Protein AF-A0A7R9YMK9-F1 (afdb_monomer)

Foldseek 3Di:
DDQDALVSLLVVLVVLLVCLLVPVVCLLVSLVVLVVQQVVFVFDAPPDDDPDPDRPPTSGSLVSNVVVLVCLLCVLVVDDLPPDDPVVSVVSNVVSVSSNLSSLSSVLSNVLVVSDDVVSNLVLLCVLLCPPDHHDLSSLVSNLVSCLRCVLVQCDDVNVVSVVVSLVSLQVCLDPPHPYDPVSSVSSVVSNVCVVVSVDDDDPRVVVVCVCDDPVNVVVVVVVVVVVVVVVVVVVVVVVVVVPDDDDDDDDDDDDDDDDDDDDDDDDDDD

Nearest PDB structures (foldseek):
  4iul-assembly3_B  TM=7.923E-01  e=1.370E-12  Homo sapiens
  4iul-assembly3_A  TM=8.081E-01  e=2.207E-12  Homo sapiens
  6zmw-assembly1_g  TM=7.703E-01  e=5.664E-11  Homo sapiens
  2vsx-assembly1_E  TM=7.752E-01  e=3.775E-09  Saccharomyces cerevisiae
  2vsx-assembly3_F  TM=7.989E-01  e=8.496E-09  Saccharomyces cerevisiae

Organism: Diacronema lutheri (NCBI:txid2081491)

pLDDT: mean 80.76, std 19.28, range [33.09, 98.0]

Mean predicted aligned error: 14.59 Å

Structure (mmCIF, N/CA/C/O backbone):
data_AF-A0A7R9YMK9-F1
#
_entry.id   AF-A0A7R9YMK9-F1
#
loop_
_atom_site.group_PDB
_atom_site.id
_atom_site.type_symbol
_atom_site.label_atom_id
_atom_site.label_alt_id
_atom_site.label_comp_id
_atom_site.label_asym_id
_atom_site.label_entity_id
_atom_site.label_seq_id
_atom_site.pdbx_PDB_ins_code
_atom_site.Cartn_x
_atom_site.Cartn_y
_atom_site.Cartn_z
_atom_site.occupancy
_atom_site.B_iso_or_equiv
_atom_site.auth_seq_id
_atom_site.auth_comp_id
_atom_site.auth_asym_id
_atom_site.auth_atom_id
_atom_site.pdbx_PDB_model_num
ATOM 1 N N . MET A 1 1 ? -3.630 -1.465 29.867 1.00 48.34 1 MET A N 1
ATOM 2 C CA . MET A 1 1 ? -4.017 -0.050 29.701 1.00 48.34 1 MET A CA 1
ATOM 3 C C . MET A 1 1 ? -5.514 -0.033 29.480 1.00 48.34 1 MET A C 1
ATOM 5 O O . MET A 1 1 ? -5.956 -0.712 28.563 1.00 48.34 1 MET A O 1
ATOM 9 N N . ALA A 1 2 ? -6.279 0.628 30.348 1.00 62.12 2 ALA A N 1
ATOM 10 C CA . ALA A 1 2 ? -7.680 0.914 30.058 1.00 62.12 2 ALA A CA 1
ATOM 11 C C . ALA A 1 2 ? -7.713 2.020 28.991 1.00 62.12 2 ALA A C 1
ATOM 13 O O . ALA A 1 2 ? -6.940 2.969 29.081 1.00 62.12 2 ALA A O 1
ATOM 14 N N . VAL A 1 3 ? -8.512 1.843 27.941 1.00 68.25 3 VAL A N 1
ATOM 15 C CA . VAL A 1 3 ? -8.716 2.858 26.900 1.00 68.25 3 VAL A CA 1
ATOM 16 C C . VAL A 1 3 ? -9.938 3.659 27.325 1.00 68.25 3 VAL A C 1
ATOM 18 O O . VAL A 1 3 ? -11.057 3.162 27.214 1.00 68.25 3 VAL A O 1
ATOM 21 N N . GLU A 1 4 ? -9.722 4.857 27.861 1.00 74.44 4 GLU A N 1
ATOM 22 C CA . GLU A 1 4 ? -10.783 5.652 28.498 1.00 74.44 4 GLU A CA 1
ATOM 23 C C . GLU A 1 4 ? -11.122 6.915 27.697 1.00 74.44 4 GLU A C 1
ATOM 25 O O . GLU A 1 4 ? -12.194 7.493 27.868 1.00 74.44 4 GLU A O 1
ATOM 30 N N . SER A 1 5 ? -10.246 7.322 26.773 1.00 80.38 5 SER A N 1
ATOM 31 C CA . SER A 1 5 ? -10.405 8.541 25.984 1.00 80.38 5 SER A CA 1
ATOM 32 C C . SER A 1 5 ? -10.090 8.363 24.494 1.00 80.38 5 SER A C 1
ATOM 34 O O . SER A 1 5 ? -9.389 7.444 24.063 1.00 80.38 5 SER A O 1
ATOM 36 N N . ALA A 1 6 ? -10.551 9.322 23.685 1.00 80.69 6 ALA A N 1
ATOM 37 C CA . ALA A 1 6 ? -10.158 9.430 22.280 1.00 80.69 6 ALA A CA 1
ATOM 38 C C . ALA A 1 6 ? -8.638 9.632 22.100 1.00 80.69 6 ALA A C 1
ATOM 40 O O . ALA A 1 6 ? -8.079 9.220 21.082 1.00 80.69 6 ALA A O 1
ATOM 41 N N . ALA A 1 7 ? -7.965 10.239 23.085 1.00 85.31 7 ALA A N 1
ATOM 42 C CA . ALA A 1 7 ? -6.515 10.397 23.083 1.00 85.31 7 ALA A CA 1
ATOM 43 C C . ALA A 1 7 ? -5.806 9.046 23.266 1.00 85.31 7 ALA A C 1
ATOM 45 O O . ALA A 1 7 ? -4.857 8.757 22.537 1.00 85.31 7 ALA A O 1
ATOM 46 N N . ASP A 1 8 ? -6.312 8.181 24.150 1.00 87.31 8 ASP A N 1
ATOM 47 C CA . ASP A 1 8 ? -5.771 6.829 24.336 1.00 87.31 8 ASP A CA 1
ATOM 48 C C . ASP A 1 8 ? -5.914 5.999 23.061 1.00 87.31 8 ASP A C 1
ATOM 50 O O . ASP A 1 8 ? -4.973 5.320 22.651 1.00 87.31 8 ASP A O 1
ATOM 54 N N . LEU A 1 9 ? -7.055 6.105 22.372 1.00 87.31 9 LEU A N 1
ATOM 55 C CA . LEU A 1 9 ? -7.236 5.473 21.066 1.00 87.31 9 LEU A CA 1
ATOM 56 C C . LEU A 1 9 ? -6.243 5.972 20.020 1.00 87.31 9 LEU A C 1
ATOM 58 O O . LEU A 1 9 ? -5.671 5.165 19.286 1.00 87.31 9 LEU A O 1
ATOM 62 N N . ALA A 1 10 ? -6.038 7.286 19.939 1.00 89.12 10 ALA A N 1
ATOM 63 C CA . ALA A 1 10 ? -5.070 7.861 19.015 1.00 89.12 10 ALA A CA 1
ATOM 64 C C . ALA A 1 10 ? -3.650 7.349 19.313 1.00 89.12 10 ALA A C 1
ATOM 66 O O . ALA A 1 10 ? -2.909 7.017 18.385 1.00 89.12 10 ALA A O 1
ATOM 67 N N . LEU A 1 11 ? -3.290 7.201 20.594 1.00 91.69 11 LEU A N 1
ATOM 68 C CA . LEU A 1 11 ? -2.018 6.610 21.015 1.00 91.69 11 LEU A CA 1
ATOM 69 C C . LEU A 1 11 ? -1.913 5.129 20.640 1.00 91.69 11 LEU A C 1
ATOM 71 O O . LEU A 1 11 ? -0.881 4.713 20.115 1.00 91.69 11 LEU A O 1
ATOM 75 N N . VAL A 1 12 ? -2.968 4.339 20.850 1.00 92.56 12 VAL A N 1
ATOM 76 C CA . VAL A 1 12 ? -3.005 2.927 20.440 1.00 92.56 12 VAL A CA 1
ATOM 77 C C . VAL A 1 12 ? -2.813 2.806 18.930 1.00 92.56 12 VAL A C 1
ATOM 79 O O . VAL A 1 12 ? -1.940 2.063 18.490 1.00 92.56 12 VAL A O 1
ATOM 82 N N . ILE A 1 13 ? -3.554 3.578 18.130 1.00 94.12 13 ILE A N 1
ATOM 83 C CA . ILE A 1 13 ? -3.414 3.586 16.668 1.00 94.12 13 ILE A CA 1
ATOM 84 C C . ILE A 1 13 ? -1.989 3.981 16.273 1.00 94.12 13 ILE A C 1
ATOM 86 O O . ILE A 1 13 ? -1.368 3.298 15.461 1.00 94.12 13 ILE A O 1
ATOM 90 N N . LYS A 1 14 ? -1.425 5.028 16.884 1.00 94.44 14 LYS A N 1
ATOM 91 C CA . LYS A 1 14 ? -0.040 5.440 16.634 1.00 94.44 14 LYS A CA 1
ATOM 92 C C . LYS A 1 14 ? 0.954 4.306 16.907 1.00 94.44 14 LYS A C 1
ATOM 94 O O . LYS A 1 14 ? 1.833 4.075 16.083 1.00 94.44 14 LYS A O 1
ATOM 99 N N . LEU A 1 15 ? 0.813 3.592 18.025 1.00 95.31 15 LEU A N 1
ATOM 100 C CA . LEU A 1 15 ? 1.684 2.463 18.372 1.00 95.31 15 LEU A CA 1
ATOM 101 C C . LEU A 1 15 ? 1.557 1.308 17.373 1.00 95.31 15 LEU A C 1
ATOM 103 O O . LEU A 1 15 ? 2.568 0.708 17.009 1.00 95.31 15 LEU A O 1
ATOM 107 N N . ILE A 1 16 ? 0.337 1.024 16.904 1.00 96.00 16 ILE A N 1
ATOM 108 C CA . ILE A 1 16 ? 0.099 0.017 15.864 1.00 96.00 16 ILE A CA 1
ATOM 109 C C . ILE A 1 16 ? 0.834 0.405 14.582 1.00 96.00 16 ILE A C 1
ATOM 111 O O . ILE A 1 16 ? 1.558 -0.424 14.039 1.00 96.00 16 ILE A O 1
ATOM 115 N N . PHE A 1 17 ? 0.715 1.657 14.128 1.00 95.62 17 PHE A N 1
ATOM 116 C CA . PHE A 1 17 ? 1.449 2.137 12.954 1.00 95.62 17 PHE A CA 1
ATOM 117 C C . PHE A 1 17 ? 2.957 2.058 13.174 1.00 95.62 17 PHE A C 1
ATOM 119 O O . PHE A 1 17 ? 3.654 1.438 12.378 1.00 95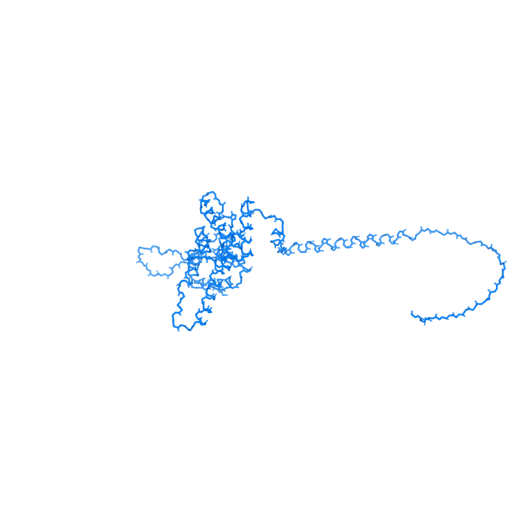.62 17 PHE A O 1
ATOM 126 N N . ASP A 1 18 ? 3.474 2.601 14.277 1.00 94.25 18 ASP A N 1
ATOM 127 C CA . ASP A 1 18 ? 4.912 2.591 14.564 1.00 94.25 18 ASP A CA 1
ATOM 128 C C . ASP A 1 18 ? 5.520 1.184 14.465 1.00 94.25 18 ASP A C 1
ATOM 130 O O . ASP A 1 18 ? 6.657 1.052 14.014 1.00 94.25 18 ASP A O 1
ATOM 134 N N . LYS A 1 19 ? 4.747 0.145 14.805 1.00 95.31 19 LYS A N 1
ATOM 135 C CA . LYS A 1 19 ? 5.124 -1.261 14.640 1.00 95.31 19 LYS A CA 1
ATOM 136 C C . LYS A 1 19 ? 4.893 -1.817 13.239 1.00 95.31 19 LYS A C 1
ATOM 138 O O . LYS A 1 19 ? 5.815 -2.385 12.654 1.00 95.31 19 LYS A O 1
ATOM 143 N N . ALA A 1 20 ? 3.710 -1.620 12.670 1.00 95.81 20 ALA A N 1
ATOM 144 C CA . ALA A 1 20 ? 3.348 -2.147 11.358 1.00 95.81 20 ALA A CA 1
ATOM 145 C C . ALA A 1 20 ? 4.250 -1.622 10.234 1.00 95.81 20 ALA A C 1
ATOM 147 O O . ALA A 1 20 ? 4.581 -2.360 9.307 1.00 95.81 20 ALA A O 1
ATOM 148 N N . LEU A 1 21 ? 4.695 -0.367 10.343 1.00 94.00 21 LEU A N 1
ATOM 149 C CA . LEU A 1 21 ? 5.569 0.260 9.354 1.00 94.00 21 LEU A CA 1
ATOM 150 C C . LEU A 1 21 ? 7.002 -0.288 9.396 1.00 94.00 21 LEU A C 1
ATOM 152 O O . LEU A 1 21 ? 7.682 -0.300 8.371 1.00 94.00 21 LEU A O 1
ATOM 156 N N . THR A 1 22 ? 7.469 -0.739 10.564 1.00 91.12 22 THR A N 1
ATOM 157 C CA . THR A 1 22 ? 8.812 -1.318 10.734 1.00 91.12 22 THR A CA 1
ATOM 158 C C . THR A 1 22 ? 8.841 -2.831 10.556 1.00 91.12 22 THR A C 1
ATOM 160 O O . THR A 1 22 ? 9.881 -3.383 10.204 1.00 91.12 22 THR A O 1
ATOM 163 N N . GLU A 1 23 ? 7.713 -3.504 10.784 1.00 93.75 23 GLU A N 1
ATOM 164 C CA . GLU A 1 23 ? 7.596 -4.963 10.793 1.00 93.75 23 GLU A CA 1
ATOM 165 C C . GLU A 1 23 ? 6.557 -5.437 9.747 1.00 93.75 23 GLU A C 1
ATOM 167 O O . GLU A 1 23 ? 5.537 -6.038 10.096 1.00 93.75 23 GLU A O 1
ATOM 172 N N . PRO A 1 24 ? 6.789 -5.200 8.435 1.00 88.69 24 PRO A N 1
ATOM 173 C CA . PRO A 1 24 ? 5.786 -5.424 7.387 1.00 88.69 24 PRO A CA 1
ATOM 174 C C . PRO A 1 24 ? 5.343 -6.889 7.249 1.00 88.69 24 PRO A C 1
ATOM 176 O O . PRO A 1 24 ? 4.250 -7.151 6.756 1.00 88.69 24 PRO A O 1
ATOM 179 N N . ALA A 1 25 ? 6.156 -7.848 7.705 1.00 90.19 25 ALA A N 1
ATOM 180 C CA . ALA A 1 25 ? 5.798 -9.268 7.724 1.00 90.19 25 ALA A CA 1
ATOM 181 C C . ALA A 1 25 ? 4.587 -9.574 8.627 1.00 90.19 25 ALA A C 1
ATOM 183 O O . ALA A 1 25 ? 3.863 -10.532 8.372 1.00 90.19 25 ALA A O 1
ATOM 184 N N . PHE A 1 26 ? 4.336 -8.746 9.646 1.00 94.06 26 PHE A N 1
ATOM 185 C CA . PHE A 1 26 ? 3.197 -8.882 10.555 1.00 94.06 26 PHE A CA 1
ATOM 186 C C . PHE A 1 26 ? 2.049 -7.921 10.212 1.00 94.06 26 PHE A C 1
ATOM 188 O O . PHE A 1 26 ? 1.104 -7.793 10.988 1.00 94.06 26 PHE A O 1
ATOM 195 N N . GLY A 1 27 ? 2.087 -7.272 9.040 1.00 94.31 27 GLY A N 1
ATOM 196 C CA . GLY A 1 27 ? 1.091 -6.281 8.615 1.00 94.31 27 GLY A CA 1
ATOM 197 C C . GLY A 1 27 ? -0.357 -6.767 8.744 1.00 94.31 27 GLY A C 1
ATOM 198 O O . GLY A 1 27 ? -1.192 -6.048 9.287 1.00 94.31 27 GLY A O 1
ATOM 199 N N . SER A 1 28 ? -0.646 -8.013 8.343 1.00 94.62 28 SER A N 1
ATOM 200 C CA . SER A 1 28 ? -1.990 -8.597 8.494 1.00 94.62 28 SER A CA 1
ATOM 201 C C . SER A 1 28 ? -2.429 -8.696 9.959 1.00 94.62 28 SER A C 1
ATOM 203 O O . SER A 1 28 ? -3.597 -8.460 10.248 1.00 94.62 28 SER A O 1
ATOM 205 N N . VAL A 1 29 ? -1.517 -9.020 10.882 1.00 96.44 29 VAL A N 1
ATOM 206 C CA . VAL A 1 29 ? -1.824 -9.149 12.320 1.00 96.44 29 VAL A CA 1
ATOM 207 C C . VAL A 1 29 ? -2.159 -7.782 12.914 1.00 96.44 29 VAL A C 1
ATOM 209 O O . VAL A 1 29 ? -3.122 -7.640 13.665 1.00 96.44 29 VAL A O 1
ATOM 212 N N . TYR A 1 30 ? -1.407 -6.747 12.539 1.00 97.50 30 TYR A N 1
ATOM 213 C CA . TYR A 1 30 ? -1.715 -5.377 12.947 1.00 97.50 30 TYR A CA 1
ATOM 214 C C . TYR A 1 30 ? -3.034 -4.875 12.347 1.00 97.50 30 TYR A C 1
ATOM 216 O O . TYR A 1 30 ? -3.771 -4.153 13.014 1.00 97.50 30 TYR A O 1
ATOM 224 N N . ALA A 1 31 ? -3.367 -5.285 11.121 1.00 96.75 31 ALA A N 1
ATOM 225 C CA . ALA A 1 31 ? -4.642 -4.942 10.501 1.00 96.75 31 ALA A CA 1
ATOM 226 C C . ALA A 1 31 ? -5.817 -5.620 11.227 1.00 96.75 31 ALA A C 1
ATOM 228 O O . ALA A 1 31 ? -6.837 -4.973 11.455 1.00 96.75 31 ALA A O 1
ATOM 229 N N . ASP A 1 32 ? -5.652 -6.872 11.666 1.00 96.12 32 ASP A N 1
ATOM 230 C CA . ASP A 1 32 ? -6.632 -7.573 12.507 1.00 96.12 32 ASP A CA 1
ATOM 231 C C . ASP A 1 32 ? -6.851 -6.854 13.845 1.00 96.12 32 ASP A C 1
ATOM 233 O O . ASP A 1 32 ? -7.987 -6.685 14.284 1.00 96.12 32 ASP A O 1
ATOM 237 N N . LEU A 1 33 ? -5.788 -6.322 14.456 1.00 95.00 33 LEU A N 1
ATOM 238 C CA . LEU A 1 33 ? -5.911 -5.494 15.657 1.00 95.00 33 LEU A CA 1
ATOM 239 C C . LEU A 1 33 ? -6.714 -4.206 15.402 1.00 95.00 33 LEU A C 1
ATOM 241 O O . LEU A 1 33 ? -7.505 -3.801 16.254 1.00 95.00 33 LEU A O 1
ATOM 245 N N . CYS A 1 34 ? -6.562 -3.573 14.234 1.00 95.38 34 CYS A N 1
ATOM 246 C CA . CYS A 1 34 ? -7.379 -2.418 13.851 1.00 95.38 34 CYS A CA 1
ATOM 247 C C . CYS A 1 34 ? -8.860 -2.777 13.647 1.00 95.38 34 CYS A C 1
ATOM 249 O O . CYS A 1 34 ? -9.722 -1.964 13.984 1.00 95.38 34 CYS A O 1
ATOM 251 N N . VAL A 1 35 ? -9.165 -3.969 13.125 1.00 94.56 35 VAL A N 1
ATOM 252 C CA . VAL A 1 35 ? -10.548 -4.469 13.021 1.00 94.56 35 VAL A CA 1
ATOM 253 C C . VAL A 1 35 ? -11.143 -4.650 14.416 1.00 94.56 35 VAL A C 1
ATOM 255 O O . VAL A 1 35 ? -12.171 -4.044 14.711 1.00 94.56 35 VAL A O 1
ATOM 258 N N . CYS A 1 36 ? -10.446 -5.369 15.304 1.00 92.38 36 CYS A N 1
ATOM 259 C CA . CYS A 1 36 ? -10.862 -5.542 16.698 1.00 92.38 36 CYS A CA 1
ATOM 260 C C . CYS A 1 36 ? -11.074 -4.194 17.401 1.00 92.38 36 CYS A C 1
ATOM 262 O O . CYS A 1 36 ? -12.057 -4.007 18.114 1.00 92.38 36 CYS A O 1
ATOM 264 N N . GLY A 1 37 ? -10.177 -3.230 17.172 1.00 89.38 37 GLY A N 1
ATOM 265 C CA . GLY A 1 37 ? -10.312 -1.876 17.699 1.00 89.38 37 GLY A CA 1
ATOM 266 C C . GLY A 1 37 ? -11.580 -1.177 17.201 1.00 89.38 37 GLY A C 1
ATOM 267 O O . GLY A 1 37 ? -12.311 -0.592 17.993 1.00 89.38 37 GLY A O 1
ATOM 268 N N . ALA A 1 38 ? -11.901 -1.271 15.911 1.00 89.25 38 ALA A N 1
ATOM 269 C CA . ALA A 1 38 ? -13.118 -0.664 15.377 1.00 89.25 38 ALA A CA 1
ATOM 270 C C . ALA A 1 38 ? -14.417 -1.314 15.868 1.00 89.25 38 ALA A C 1
ATOM 272 O O . ALA A 1 38 ? -15.431 -0.622 15.941 1.00 89.25 38 ALA A O 1
ATOM 273 N N . GLU A 1 39 ? -14.395 -2.605 16.192 1.00 88.88 39 GLU A N 1
ATOM 274 C CA . GLU A 1 39 ? -15.546 -3.324 16.748 1.00 88.88 39 GLU A CA 1
ATOM 275 C C . GLU A 1 39 ? -15.753 -3.032 18.238 1.00 88.88 39 GLU A C 1
ATOM 277 O O . GLU A 1 39 ? -16.889 -2.912 18.687 1.00 88.88 39 GLU A O 1
ATOM 282 N N . GLN A 1 40 ? -14.669 -2.896 19.005 1.00 84.50 40 GLN A N 1
ATOM 283 C CA . GLN A 1 40 ? -14.736 -2.653 20.450 1.00 84.50 40 GLN A CA 1
ATOM 284 C C . GLN A 1 40 ? -14.980 -1.179 20.798 1.00 84.50 40 GLN A C 1
ATOM 286 O O . GLN A 1 40 ? -15.552 -0.878 21.843 1.00 84.50 40 GLN A O 1
ATOM 291 N N . PHE A 1 41 ? -14.561 -0.257 19.929 1.00 81.88 41 PHE A N 1
ATOM 292 C CA . PHE A 1 41 ? -14.554 1.181 20.196 1.00 81.88 41 PHE A CA 1
ATOM 293 C C . PHE A 1 41 ? -15.434 1.949 19.201 1.00 81.88 41 PHE A C 1
ATOM 295 O O . PHE A 1 41 ? -14.951 2.749 18.389 1.00 81.88 41 PHE A O 1
ATOM 302 N N . THR A 1 42 ? -16.741 1.684 19.247 1.00 68.75 42 THR A N 1
ATOM 303 C CA . THR A 1 42 ? -17.703 2.189 18.256 1.00 68.75 42 THR A CA 1
ATOM 304 C C . THR A 1 42 ? -18.076 3.660 18.435 1.00 68.75 42 THR A C 1
ATOM 306 O O . THR A 1 42 ? -18.296 4.320 17.424 1.00 68.75 42 THR A O 1
ATOM 309 N N . ASP A 1 43 ? -18.077 4.203 19.659 1.00 63.31 43 ASP A N 1
ATOM 310 C CA . ASP A 1 43 ? -18.423 5.609 19.912 1.00 63.31 43 ASP A CA 1
ATOM 311 C C . ASP A 1 43 ? -17.644 6.204 21.096 1.00 63.31 43 ASP A C 1
ATOM 313 O O . ASP A 1 43 ? -17.918 5.897 22.254 1.00 63.31 43 ASP A O 1
ATOM 317 N N . PHE A 1 44 ? -16.720 7.127 20.810 1.00 61.41 44 PHE A N 1
ATOM 318 C CA . PHE A 1 44 ? -16.301 8.139 21.778 1.00 61.41 44 PHE A CA 1
ATOM 319 C C . PHE A 1 44 ? -17.069 9.418 21.449 1.00 61.41 44 PHE A C 1
ATOM 321 O O . PHE A 1 44 ? -16.854 10.048 20.404 1.00 61.41 44 PHE A O 1
ATOM 328 N N . GLN A 1 45 ? -18.008 9.796 22.320 1.00 52.47 45 GLN A N 1
ATOM 329 C CA . GLN A 1 45 ? -18.648 11.100 22.199 1.00 52.47 45 GLN A CA 1
ATOM 330 C C . GLN A 1 45 ? -17.571 12.178 22.324 1.00 52.47 45 GLN A C 1
ATOM 332 O O . GLN A 1 45 ? -16.729 12.122 23.219 1.00 52.47 45 GLN A O 1
ATOM 337 N N . ALA A 1 46 ? -17.573 13.140 21.399 1.00 50.34 46 ALA A N 1
ATOM 338 C CA . ALA A 1 46 ? -16.729 14.316 21.511 1.00 50.34 46 ALA A CA 1
ATOM 339 C C . ALA A 1 46 ? -17.188 15.086 22.754 1.00 50.34 46 ALA A C 1
ATOM 341 O O . ALA A 1 46 ? -18.201 15.781 22.718 1.00 50.34 46 ALA A O 1
ATOM 342 N N . SER A 1 47 ? -16.489 14.910 23.873 1.00 46.25 47 SER A N 1
ATOM 343 C CA . SER A 1 47 ? -16.695 15.736 25.050 1.00 46.25 47 SER A CA 1
ATOM 344 C C . SER A 1 47 ? -16.118 17.115 24.757 1.00 46.25 47 SER A C 1
ATOM 346 O O . SER A 1 47 ? -14.958 17.378 25.058 1.00 46.25 47 SER A O 1
ATOM 348 N N . ASP A 1 48 ? -16.917 17.984 24.147 1.00 43.47 48 ASP A N 1
ATOM 349 C CA . ASP A 1 48 ? -16.741 19.414 24.361 1.00 43.47 48 ASP A CA 1
ATOM 350 C 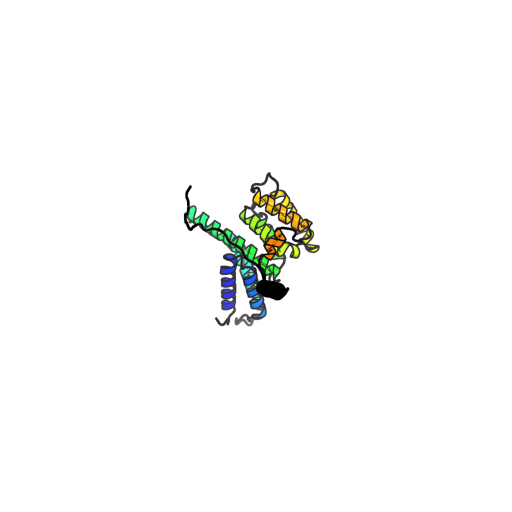C . ASP A 1 48 ? -18.083 20.149 24.259 1.00 43.47 48 ASP A C 1
ATOM 352 O O . ASP A 1 48 ? -18.611 20.398 23.177 1.00 43.47 48 ASP A O 1
ATOM 356 N N . GLY A 1 49 ? -18.709 20.362 25.418 1.00 44.28 49 GLY A N 1
ATOM 357 C CA . GLY A 1 49 ? -18.918 21.701 25.986 1.00 44.28 49 GLY A CA 1
ATOM 358 C C . GLY A 1 49 ? -19.567 22.830 25.177 1.00 44.28 49 GLY A C 1
ATOM 359 O O . GLY A 1 49 ? -19.637 23.938 25.699 1.00 44.28 49 GLY A O 1
ATOM 360 N N . GLY A 1 50 ? -20.055 22.619 23.956 1.00 40.69 50 GLY A N 1
ATOM 361 C CA . GLY A 1 50 ? -20.560 23.693 23.101 1.00 40.69 50 GLY A CA 1
ATOM 362 C C . GLY A 1 50 ? -22.023 23.518 22.727 1.00 40.69 50 GLY A C 1
ATOM 363 O O . GLY A 1 50 ? -22.345 22.858 21.743 1.00 40.69 50 GLY A O 1
ATOM 364 N N . SER A 1 51 ? -22.922 24.159 23.470 1.00 44.78 51 SER A N 1
ATOM 365 C CA . SER A 1 51 ? -24.273 24.479 23.006 1.00 44.78 51 SER A CA 1
ATOM 366 C C . SER A 1 51 ? -24.187 25.408 21.787 1.00 44.78 51 SER A C 1
ATOM 368 O O . SER A 1 51 ? -24.112 26.626 21.929 1.00 44.78 51 SER A O 1
ATOM 370 N N . GLY A 1 52 ? -24.157 24.830 20.589 1.00 41.72 52 GLY A N 1
ATOM 371 C CA . GLY A 1 52 ? -24.176 25.547 19.318 1.00 41.72 52 GLY A CA 1
ATOM 372 C C . GLY A 1 52 ? -24.451 24.578 18.174 1.00 41.72 52 GLY A C 1
ATOM 373 O O . GLY A 1 52 ? -23.898 23.483 18.134 1.00 41.72 52 GLY A O 1
ATOM 374 N N . GLU A 1 53 ? -25.357 24.951 17.275 1.00 46.56 53 GLU A N 1
ATOM 375 C CA . GLU A 1 53 ? -25.827 24.152 16.143 1.00 46.56 53 GLU A CA 1
ATOM 376 C C . GLU A 1 53 ? -24.683 23.757 15.196 1.00 46.56 53 GLU A C 1
ATOM 378 O O . GLU A 1 53 ? -24.363 24.425 14.220 1.00 46.56 53 GLU A O 1
ATOM 383 N N . GLY A 1 54 ? -24.059 22.623 15.486 1.00 48.09 54 GLY A N 1
ATOM 384 C CA . GLY A 1 54 ? -23.053 22.002 14.644 1.00 48.09 54 GLY A CA 1
ATOM 385 C C . GLY A 1 54 ? -22.725 20.651 15.240 1.00 48.09 54 GLY A C 1
ATOM 386 O O . GLY A 1 54 ? -21.883 20.555 16.120 1.00 48.09 54 GLY A O 1
ATOM 387 N N . ARG A 1 55 ? -23.436 19.602 14.812 1.00 46.56 55 ARG A N 1
ATOM 388 C CA . ARG A 1 55 ? -23.215 18.223 15.272 1.00 46.56 55 ARG A CA 1
ATOM 389 C C . ARG A 1 55 ? -21.737 17.860 15.056 1.00 46.56 55 ARG A C 1
ATOM 391 O O . ARG A 1 55 ? -21.348 17.493 13.946 1.00 46.56 55 ARG A O 1
ATOM 398 N N . SER A 1 56 ? -20.912 17.976 16.097 1.00 56.22 56 SER A N 1
ATOM 399 C CA . SER A 1 56 ? -19.534 17.491 16.096 1.00 56.22 56 SER A CA 1
ATOM 400 C C . SER A 1 56 ? -19.581 16.006 15.761 1.00 56.22 56 SER A C 1
ATOM 402 O O . SER A 1 56 ? -20.111 15.204 16.528 1.00 56.22 56 SER A O 1
ATOM 404 N N . LYS A 1 57 ? -19.122 15.641 14.556 1.00 60.69 57 LYS A N 1
ATOM 405 C CA . LYS A 1 57 ? -19.133 14.250 14.076 1.00 60.69 57 LYS A CA 1
ATOM 406 C C . LYS A 1 57 ? -18.487 13.346 15.145 1.00 60.69 57 LYS A C 1
ATOM 408 O O . LYS A 1 57 ? -17.435 13.739 15.660 1.00 60.69 57 LYS A O 1
ATOM 413 N N . PRO A 1 58 ? -19.053 12.167 15.455 1.00 65.69 58 PRO A N 1
ATOM 414 C CA . PRO A 1 58 ? -18.549 11.281 16.508 1.00 65.69 58 PRO A CA 1
ATOM 415 C C . PRO A 1 58 ? -17.099 10.858 16.243 1.00 65.69 58 PRO A C 1
ATOM 417 O O . PRO A 1 58 ? -16.716 10.616 15.092 1.00 65.69 58 PRO A O 1
ATOM 420 N N . ILE A 1 59 ? -16.263 10.818 17.290 1.00 76.94 59 ILE A N 1
ATOM 421 C CA . ILE A 1 59 ? -14.886 10.318 17.192 1.00 76.94 59 ILE A CA 1
ATOM 422 C C . ILE A 1 59 ? -14.953 8.796 17.249 1.00 76.94 59 ILE A C 1
ATOM 424 O O . ILE A 1 59 ? -15.136 8.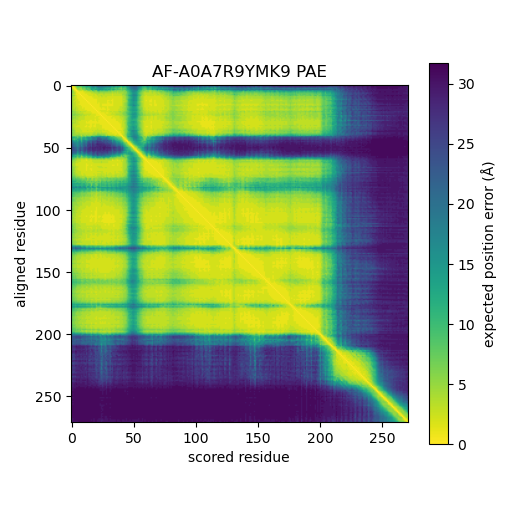204 18.304 1.00 76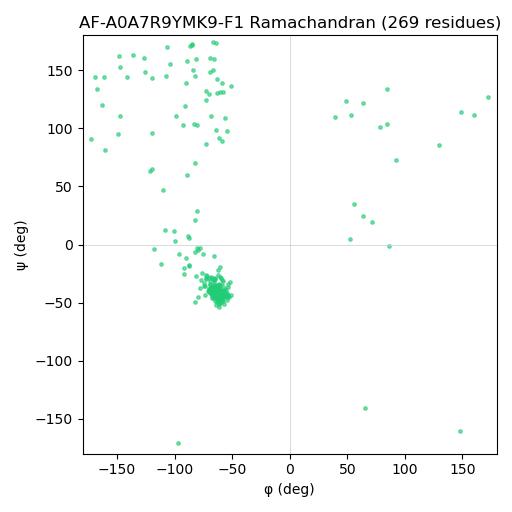.94 59 ILE A O 1
ATOM 428 N N . THR A 1 60 ? -14.816 8.169 16.084 1.00 85.50 60 THR A N 1
ATOM 429 C CA . THR A 1 60 ? -14.770 6.712 15.958 1.00 85.50 60 THR A CA 1
ATOM 430 C C . THR A 1 60 ? -13.344 6.244 15.708 1.00 85.50 60 THR A C 1
ATOM 432 O O . THR A 1 60 ? -12.530 6.975 15.129 1.00 85.50 60 THR A O 1
ATOM 435 N N . PHE A 1 61 ? -13.057 4.992 16.069 1.00 88.25 61 PHE A N 1
ATOM 436 C CA . PHE A 1 61 ? -11.780 4.351 15.753 1.00 88.25 61 PHE A CA 1
ATOM 437 C C . PHE A 1 61 ? -11.450 4.447 14.258 1.00 88.25 61 PHE A C 1
ATOM 439 O O . PHE A 1 61 ? -10.347 4.834 13.886 1.00 88.25 61 PHE A O 1
ATOM 446 N N . LYS A 1 62 ? -12.432 4.173 13.384 1.00 88.06 62 LYS A N 1
ATOM 447 C CA . LYS A 1 62 ? -12.254 4.252 11.924 1.00 88.06 62 LYS A CA 1
ATOM 448 C C . LYS A 1 62 ? -11.857 5.653 11.462 1.00 88.06 62 LYS A C 1
ATOM 450 O O . LYS A 1 62 ? -11.018 5.781 10.578 1.00 88.06 62 LYS A O 1
ATOM 455 N N . ARG A 1 63 ? -12.422 6.707 12.062 1.00 88.94 63 ARG A N 1
ATOM 456 C CA . ARG A 1 63 ? -12.048 8.085 11.721 1.00 88.94 63 ARG A CA 1
ATOM 457 C C . ARG A 1 63 ? -10.620 8.408 12.152 1.00 88.94 63 ARG A C 1
ATOM 459 O O . ARG A 1 63 ? -9.879 8.986 11.367 1.00 88.94 63 ARG A O 1
ATOM 466 N N . LEU A 1 64 ? -10.231 8.019 13.366 1.00 91.19 64 LEU A N 1
ATOM 467 C CA . LEU A 1 64 ? -8.858 8.208 13.846 1.00 91.19 64 LEU A CA 1
ATOM 468 C C . LEU A 1 64 ? -7.850 7.416 13.002 1.00 91.19 64 LEU A C 1
ATOM 470 O O . LEU A 1 64 ? -6.787 7.933 12.675 1.00 91.19 64 LEU A O 1
ATOM 474 N N . LEU A 1 65 ? -8.213 6.199 12.589 1.00 92.19 65 LEU A N 1
ATOM 475 C CA . LEU A 1 65 ? -7.401 5.363 11.711 1.00 92.19 65 LEU A CA 1
ATOM 476 C C . LEU A 1 65 ? -7.173 6.031 10.349 1.00 92.19 65 LEU A C 1
ATOM 478 O O . LEU A 1 65 ? -6.038 6.112 9.896 1.00 92.19 65 LEU A O 1
ATOM 482 N N . LEU A 1 66 ? -8.237 6.547 9.724 1.00 91.38 66 LEU A N 1
ATOM 483 C CA . LEU A 1 66 ? -8.151 7.253 8.443 1.00 91.38 66 LEU A CA 1
ATOM 484 C C . LEU A 1 66 ? -7.297 8.519 8.542 1.00 91.38 66 LEU A C 1
ATOM 486 O O . LEU A 1 66 ? -6.448 8.744 7.683 1.00 91.38 66 LEU A O 1
ATOM 490 N N . ASN A 1 67 ? -7.481 9.310 9.603 1.00 92.12 67 ASN A N 1
ATOM 491 C CA . ASN A 1 67 ? -6.642 10.481 9.853 1.00 92.12 67 ASN A CA 1
ATOM 492 C C . ASN A 1 67 ? -5.169 10.074 9.968 1.00 92.12 67 ASN A C 1
ATOM 494 O O . ASN A 1 67 ? -4.311 10.700 9.351 1.00 92.12 67 ASN A O 1
ATOM 498 N N . ARG A 1 68 ? -4.877 8.975 10.677 1.00 93.69 68 ARG A N 1
ATOM 499 C CA . ARG A 1 68 ? -3.505 8.484 10.801 1.00 93.69 68 ARG A CA 1
ATOM 500 C C . ARG A 1 68 ? -2.922 7.998 9.474 1.00 93.69 68 ARG A C 1
ATOM 502 O O . ARG A 1 68 ? -1.762 8.285 9.195 1.00 93.69 68 ARG A O 1
ATOM 509 N N . CYS A 1 69 ? -3.706 7.298 8.650 1.00 93.06 69 CYS A N 1
ATOM 510 C CA . CYS A 1 69 ? -3.285 6.920 7.298 1.00 93.06 69 CYS A CA 1
ATOM 511 C C . CYS A 1 69 ? -2.885 8.151 6.476 1.00 93.06 69 CYS A C 1
ATOM 513 O O . CYS A 1 69 ? -1.843 8.117 5.825 1.00 93.06 69 CYS A O 1
ATOM 515 N N . GLN A 1 70 ? -3.684 9.223 6.537 1.00 91.88 70 GLN A N 1
ATOM 516 C CA . GLN A 1 70 ? -3.410 10.472 5.825 1.00 91.88 70 GLN A CA 1
ATOM 517 C C . GLN A 1 70 ? -2.116 11.127 6.320 1.00 91.88 70 GLN A C 1
ATOM 519 O O . GLN A 1 70 ? -1.244 11.442 5.513 1.00 91.88 70 GLN A O 1
ATOM 524 N N . GLU A 1 71 ? -1.957 11.263 7.641 1.00 92.44 71 GLU A N 1
ATOM 525 C CA . GLU A 1 71 ? -0.745 11.819 8.258 1.00 92.44 71 GLU A CA 1
ATOM 526 C C . GLU A 1 71 ? 0.516 11.076 7.798 1.00 92.44 71 GLU A C 1
ATOM 528 O O . GLU A 1 71 ? 1.493 11.700 7.390 1.00 92.44 71 GLU A O 1
ATOM 533 N N . GLU A 1 72 ? 0.501 9.740 7.830 1.00 92.56 72 GLU A N 1
ATOM 534 C CA . GLU A 1 72 ? 1.652 8.920 7.427 1.00 92.56 72 GLU A CA 1
ATOM 535 C C . GLU A 1 72 ? 1.883 8.934 5.907 1.00 92.56 72 GLU A C 1
ATOM 537 O O . GLU A 1 72 ? 3.013 8.753 5.456 1.00 92.56 72 GLU A O 1
ATOM 542 N N . PHE A 1 73 ? 0.840 9.155 5.100 1.00 89.38 73 PHE A N 1
ATOM 543 C CA . PHE A 1 73 ? 0.965 9.272 3.644 1.00 89.38 73 PHE A CA 1
ATOM 544 C C . PHE A 1 73 ? 1.603 10.607 3.226 1.00 89.38 73 PHE A C 1
ATOM 546 O O . PHE A 1 73 ? 2.401 10.654 2.286 1.00 89.38 73 PHE A O 1
ATOM 553 N N . GLU A 1 74 ? 1.297 11.685 3.950 1.00 89.44 74 GLU A N 1
ATOM 554 C CA . GLU A 1 74 ? 1.823 13.033 3.700 1.00 89.44 74 GLU A CA 1
ATOM 555 C C . GLU A 1 74 ? 3.157 13.315 4.409 1.00 89.44 74 GLU A C 1
ATOM 557 O O . GLU A 1 74 ? 3.885 14.226 4.011 1.00 89.44 74 GLU A O 1
ATOM 562 N N . ALA A 1 75 ? 3.519 12.523 5.425 1.00 88.19 75 ALA A N 1
ATOM 563 C CA . ALA A 1 75 ? 4.715 12.728 6.246 1.00 88.19 75 ALA A CA 1
ATOM 564 C C . ALA A 1 75 ? 6.016 12.861 5.436 1.00 88.19 75 ALA A C 1
ATOM 566 O O . ALA A 1 75 ? 6.883 13.654 5.797 1.00 88.19 75 ALA A O 1
ATOM 567 N N . GLU A 1 76 ? 6.151 12.117 4.334 1.00 82.31 76 GLU A N 1
ATOM 568 C CA . GLU A 1 76 ? 7.330 12.181 3.461 1.00 82.31 76 GLU A CA 1
ATOM 569 C C . GLU A 1 76 ? 7.485 13.555 2.788 1.00 82.31 76 GLU A C 1
ATOM 571 O O . GLU A 1 76 ? 8.596 14.074 2.711 1.00 82.31 76 GLU A O 1
ATOM 576 N N . LYS A 1 77 ? 6.376 14.183 2.369 1.00 80.62 77 LYS A N 1
ATOM 577 C CA . LYS A 1 77 ? 6.376 15.509 1.721 1.00 80.62 77 LYS A CA 1
ATOM 578 C C . LYS A 1 77 ? 6.675 16.637 2.713 1.00 80.62 77 LYS A C 1
ATOM 580 O O . LYS A 1 77 ? 7.214 17.670 2.333 1.00 80.62 77 LYS A O 1
ATOM 585 N N . ASN A 1 78 ? 6.359 16.417 3.988 1.00 82.50 78 ASN A N 1
ATOM 586 C CA . ASN A 1 78 ? 6.580 17.375 5.071 1.00 82.50 78 ASN A CA 1
ATOM 587 C C . ASN A 1 78 ? 7.980 17.264 5.702 1.00 82.50 78 ASN A C 1
ATOM 589 O O . ASN A 1 78 ? 8.261 17.929 6.704 1.00 82.50 78 ASN A O 1
ATOM 593 N N . LEU A 1 79 ? 8.864 16.426 5.147 1.00 83.81 79 LEU A N 1
ATOM 594 C CA . LEU A 1 79 ? 10.209 16.228 5.671 1.00 83.81 79 LEU A CA 1
ATOM 595 C C . LEU A 1 79 ? 11.060 17.491 5.478 1.00 83.81 79 LEU A C 1
ATOM 597 O O . LEU A 1 79 ? 11.458 17.846 4.370 1.00 83.81 79 LEU A O 1
ATOM 601 N N . GLN A 1 80 ? 11.387 18.156 6.583 1.00 82.19 80 GLN A N 1
ATOM 602 C CA . GLN A 1 80 ? 12.286 19.306 6.577 1.00 82.19 80 GLN A CA 1
ATOM 603 C C . GLN A 1 80 ? 13.738 18.827 6.596 1.00 82.19 80 GLN A C 1
ATOM 605 O O . GLN A 1 80 ? 14.257 18.401 7.624 1.00 82.19 80 GLN A O 1
ATOM 610 N N . LEU A 1 81 ? 14.388 18.898 5.435 1.00 83.44 81 LEU A N 1
ATOM 611 C CA . LEU A 1 81 ? 15.812 18.583 5.272 1.00 83.44 81 LEU A CA 1
ATOM 612 C C . LEU A 1 81 ? 16.707 19.832 5.323 1.00 83.44 81 LEU A C 1
ATOM 614 O O . LEU A 1 81 ? 17.931 19.721 5.337 1.00 83.44 81 LEU A O 1
ATOM 618 N N . ALA A 1 82 ? 16.106 21.026 5.340 1.00 82.19 82 ALA A N 1
ATOM 619 C CA . ALA A 1 82 ? 16.832 22.288 5.346 1.00 82.19 82 ALA A CA 1
ATOM 620 C C . ALA A 1 82 ? 17.684 22.432 6.619 1.00 82.19 82 ALA A C 1
ATOM 622 O O . ALA A 1 82 ? 17.192 22.257 7.731 1.00 82.19 82 ALA A O 1
ATOM 623 N N . GLY A 1 83 ? 18.962 22.777 6.447 1.00 83.25 83 GLY A N 1
ATOM 624 C CA . GLY A 1 83 ? 19.905 22.982 7.553 1.00 83.25 83 GLY A CA 1
ATOM 625 C C . GLY A 1 83 ? 20.614 21.718 8.051 1.00 83.25 83 GLY A C 1
ATOM 626 O O . GLY A 1 83 ? 21.461 21.825 8.935 1.00 83.25 83 GLY A O 1
ATOM 627 N N . LEU A 1 84 ? 20.317 20.543 7.487 1.00 87.56 84 LEU A N 1
ATOM 628 C CA . LEU A 1 84 ? 21.089 19.323 7.724 1.00 87.56 84 LEU A CA 1
ATOM 629 C C . LEU A 1 84 ? 22.303 19.258 6.790 1.00 87.56 84 LEU A C 1
ATOM 631 O O . LEU A 1 84 ? 22.256 19.747 5.661 1.00 87.56 84 LEU A O 1
ATOM 635 N N . ASP A 1 85 ? 23.379 18.614 7.246 1.00 93.12 85 ASP A N 1
ATOM 636 C CA . ASP A 1 85 ? 24.459 18.219 6.343 1.00 93.12 85 ASP A CA 1
ATOM 637 C C . ASP A 1 85 ? 23.977 17.151 5.342 1.00 93.12 85 ASP A C 1
ATOM 639 O O . ASP A 1 85 ? 22.970 16.472 5.560 1.00 93.12 85 ASP A O 1
ATOM 643 N N . GLU A 1 86 ? 24.696 17.001 4.227 1.00 90.38 86 GLU A N 1
ATOM 644 C CA . GLU A 1 86 ? 24.306 16.114 3.122 1.00 90.38 86 GLU A CA 1
ATOM 645 C C . GLU A 1 86 ? 24.089 14.660 3.574 1.00 90.38 86 GLU A C 1
ATOM 647 O O . GLU A 1 86 ? 23.151 13.988 3.136 1.00 90.38 86 GLU A O 1
ATOM 652 N N . ARG A 1 87 ? 24.909 14.174 4.512 1.00 91.88 87 ARG A N 1
ATOM 653 C CA . ARG A 1 87 ? 24.833 12.797 5.008 1.00 91.88 87 ARG A CA 1
ATOM 654 C C . ARG A 1 87 ? 23.619 12.595 5.911 1.00 91.88 87 ARG A C 1
ATOM 656 O O . ARG A 1 87 ? 22.933 11.578 5.795 1.00 91.88 87 ARG A O 1
ATOM 663 N N . ALA A 1 88 ? 23.353 13.540 6.804 1.00 91.00 88 ALA A N 1
ATOM 664 C CA . ALA A 1 88 ? 22.194 13.539 7.683 1.00 91.00 88 ALA A CA 1
ATOM 665 C C . ALA A 1 88 ? 20.897 13.689 6.880 1.00 91.00 88 ALA A C 1
ATOM 667 O O . ALA A 1 88 ? 19.938 12.956 7.133 1.00 91.00 88 ALA A O 1
ATOM 668 N N . ALA A 1 89 ? 20.889 14.561 5.868 1.00 90.81 89 ALA A N 1
ATOM 669 C CA . ALA A 1 89 ? 19.757 14.739 4.970 1.00 90.81 89 ALA A CA 1
ATOM 670 C C . ALA A 1 89 ? 19.447 13.451 4.188 1.00 90.81 89 ALA A C 1
ATOM 672 O O . ALA A 1 89 ? 18.305 12.990 4.187 1.00 90.81 89 ALA A O 1
ATOM 673 N N . ALA A 1 90 ? 20.465 12.810 3.602 1.00 89.25 90 ALA A N 1
ATOM 674 C CA . ALA A 1 90 ? 20.302 11.545 2.886 1.00 89.25 90 ALA A CA 1
ATOM 675 C C . ALA A 1 90 ? 19.798 10.411 3.800 1.00 89.25 90 ALA A C 1
ATOM 677 O O . ALA A 1 90 ? 18.909 9.643 3.422 1.00 89.25 90 ALA A O 1
ATOM 678 N N . ALA A 1 91 ? 20.319 10.316 5.028 1.00 91.06 91 ALA A N 1
ATOM 679 C CA . ALA A 1 91 ? 19.867 9.328 6.006 1.00 91.06 91 ALA A CA 1
ATOM 680 C C . ALA A 1 91 ? 18.407 9.559 6.437 1.00 91.06 91 ALA A C 1
ATOM 682 O O . ALA A 1 91 ? 17.633 8.601 6.536 1.00 91.06 91 ALA A O 1
ATOM 683 N N . ALA A 1 92 ? 18.015 10.817 6.664 1.00 91.12 92 ALA A N 1
ATOM 684 C CA . ALA A 1 92 ? 16.643 11.187 7.000 1.00 91.12 92 ALA A CA 1
ATOM 685 C C . ALA A 1 92 ? 15.675 10.874 5.849 1.00 91.12 92 ALA A C 1
ATOM 687 O O . ALA A 1 92 ? 14.644 10.244 6.085 1.00 91.12 92 ALA A O 1
ATOM 688 N N . ALA A 1 93 ? 16.043 11.222 4.612 1.00 90.44 93 ALA A N 1
ATOM 689 C CA . ALA A 1 93 ? 15.261 10.915 3.416 1.00 90.44 93 ALA A CA 1
ATOM 690 C C . ALA A 1 93 ? 15.089 9.400 3.218 1.00 90.44 93 ALA A C 1
ATOM 692 O O . ALA A 1 93 ? 13.970 8.924 3.043 1.00 90.44 93 ALA A O 1
ATOM 693 N N . SER A 1 94 ? 16.165 8.612 3.341 1.00 90.69 94 SER A N 1
ATOM 694 C CA . SER A 1 94 ? 16.089 7.146 3.238 1.00 90.69 94 SER A CA 1
ATOM 695 C C . SER A 1 94 ? 15.189 6.536 4.318 1.00 90.69 94 SER A C 1
ATOM 697 O O . SER A 1 94 ? 14.388 5.641 4.039 1.00 90.69 94 SER A O 1
ATOM 699 N N . LYS A 1 95 ? 15.271 7.033 5.560 1.00 91.25 95 LYS A N 1
ATOM 700 C CA . LYS A 1 95 ? 14.410 6.576 6.659 1.00 91.25 95 LYS A CA 1
ATOM 701 C C . LYS A 1 95 ? 12.940 6.923 6.411 1.00 91.25 95 LYS A C 1
ATOM 703 O O . LYS A 1 95 ? 12.079 6.072 6.641 1.00 91.25 95 LYS A O 1
ATOM 708 N N . ALA A 1 96 ? 12.660 8.140 5.946 1.00 92.00 96 ALA A N 1
ATOM 709 C CA . ALA A 1 96 ? 11.312 8.580 5.602 1.00 92.00 96 ALA A CA 1
ATOM 710 C C . ALA A 1 96 ? 10.728 7.734 4.464 1.00 92.00 96 ALA A C 1
ATOM 712 O O . ALA A 1 96 ? 9.634 7.196 4.616 1.00 92.00 96 ALA A O 1
ATOM 713 N N . LYS A 1 97 ? 11.502 7.502 3.398 1.00 91.94 97 LYS A N 1
ATOM 714 C CA . LYS A 1 97 ? 11.111 6.655 2.267 1.00 91.94 97 LYS A CA 1
ATOM 715 C C . LYS A 1 97 ? 10.798 5.221 2.696 1.00 91.94 97 LYS A C 1
ATOM 717 O O . LYS A 1 97 ? 9.736 4.693 2.376 1.00 91.94 97 LYS A O 1
ATOM 722 N N . LYS A 1 98 ? 11.663 4.594 3.504 1.00 92.56 98 LYS A N 1
ATOM 723 C CA . LYS A 1 98 ? 11.406 3.247 4.053 1.00 92.56 98 LYS A CA 1
ATOM 724 C C . LYS A 1 98 ? 10.108 3.194 4.858 1.00 92.56 98 LYS A C 1
ATOM 726 O O . LYS A 1 98 ? 9.334 2.249 4.705 1.00 92.56 98 LYS A O 1
ATOM 731 N N . ARG A 1 99 ? 9.848 4.215 5.683 1.00 94.06 99 ARG A N 1
ATOM 732 C CA . ARG A 1 99 ? 8.600 4.328 6.448 1.00 94.06 99 ARG A CA 1
ATOM 733 C C . ARG A 1 99 ? 7.387 4.511 5.530 1.00 94.06 99 ARG A C 1
ATOM 735 O O . ARG A 1 99 ? 6.385 3.837 5.742 1.00 94.06 99 ARG A O 1
ATOM 742 N N . ALA A 1 100 ? 7.491 5.340 4.492 1.00 93.44 100 ALA A N 1
ATOM 743 C CA . ALA A 1 100 ? 6.431 5.556 3.508 1.00 93.44 100 ALA A CA 1
ATOM 744 C C . ALA A 1 100 ? 6.082 4.267 2.740 1.00 93.44 100 ALA A C 1
ATOM 746 O O . ALA A 1 100 ? 4.907 3.930 2.592 1.00 93.44 100 ALA A O 1
ATOM 747 N N . LEU A 1 101 ? 7.085 3.482 2.329 1.00 95.00 101 LEU A N 1
ATOM 748 C CA . LEU A 1 101 ? 6.862 2.176 1.698 1.00 95.00 101 LEU A CA 1
ATOM 749 C C . LEU A 1 101 ? 6.233 1.166 2.667 1.00 95.00 101 LEU A C 1
ATOM 751 O O . LEU A 1 101 ? 5.327 0.428 2.280 1.00 95.00 101 LEU A O 1
ATOM 755 N N . GLY A 1 102 ? 6.667 1.150 3.932 1.00 95.62 102 GLY A N 1
ATOM 756 C CA . GLY A 1 102 ? 6.002 0.387 4.991 1.00 95.62 102 GLY A CA 1
ATOM 757 C C . GLY A 1 102 ? 4.531 0.784 5.147 1.00 95.62 102 GLY A C 1
ATOM 758 O O . GLY A 1 102 ? 3.672 -0.084 5.299 1.00 95.62 102 GLY A O 1
ATOM 759 N N . ASN A 1 103 ? 4.227 2.082 5.029 1.00 96.25 103 ASN A N 1
ATOM 760 C CA . ASN A 1 103 ? 2.871 2.614 5.176 1.00 96.25 103 ASN A CA 1
ATOM 761 C C . ASN A 1 103 ? 1.963 2.142 4.056 1.00 96.25 103 ASN A C 1
ATOM 763 O O . ASN A 1 103 ? 0.885 1.623 4.324 1.00 96.25 103 ASN A O 1
ATOM 767 N N . ILE A 1 104 ? 2.437 2.203 2.815 1.00 96.12 104 ILE A N 1
ATOM 768 C CA . ILE A 1 104 ? 1.682 1.708 1.664 1.00 96.12 104 ILE A CA 1
ATOM 769 C C . ILE A 1 104 ? 1.393 0.201 1.789 1.00 96.12 104 ILE A C 1
ATOM 771 O O . ILE A 1 104 ? 0.277 -0.241 1.509 1.00 96.12 104 ILE A O 1
ATOM 775 N N . ARG A 1 105 ? 2.357 -0.597 2.272 1.00 96.12 105 ARG A N 1
ATOM 776 C CA . ARG A 1 105 ? 2.137 -2.032 2.532 1.00 96.12 105 ARG A CA 1
ATOM 777 C C . ARG A 1 105 ? 1.062 -2.256 3.591 1.00 96.12 105 ARG A C 1
ATOM 779 O O . ARG A 1 105 ? 0.168 -3.071 3.382 1.00 96.12 105 ARG A O 1
ATOM 786 N N . PHE A 1 106 ? 1.132 -1.530 4.705 1.00 97.44 106 PHE A N 1
ATOM 787 C CA . PHE A 1 106 ? 0.168 -1.681 5.791 1.00 97.44 106 PHE A CA 1
ATOM 788 C C . PHE A 1 106 ? -1.239 -1.205 5.400 1.00 97.44 106 PHE A C 1
ATOM 790 O O . PHE A 1 106 ? -2.223 -1.879 5.699 1.00 97.44 106 PHE A O 1
ATOM 797 N N . ILE A 1 107 ? -1.336 -0.108 4.645 1.00 97.00 107 ILE A N 1
ATOM 798 C CA . ILE A 1 107 ? -2.578 0.363 4.018 1.00 97.00 107 ILE A CA 1
ATOM 799 C C . ILE A 1 107 ? -3.208 -0.740 3.152 1.00 97.00 107 ILE A C 1
ATOM 801 O O . ILE A 1 107 ? -4.415 -0.963 3.235 1.00 97.00 107 ILE A O 1
ATOM 805 N N . GLY A 1 108 ? -2.405 -1.488 2.389 1.00 97.25 108 GLY A N 1
ATOM 806 C CA . GLY A 1 108 ? -2.881 -2.644 1.625 1.00 97.25 108 GLY A CA 1
ATOM 807 C C . GLY A 1 108 ? -3.542 -3.725 2.490 1.00 97.25 108 GLY A C 1
ATOM 808 O O . GLY A 1 108 ? -4.614 -4.227 2.142 1.00 97.25 108 GLY A O 1
ATOM 809 N N . GLU A 1 109 ? -2.951 -4.050 3.641 1.00 97.62 109 GLU A N 1
ATOM 810 C CA . GLU A 1 109 ? -3.528 -5.012 4.592 1.00 97.62 109 GLU A CA 1
ATOM 811 C C . GLU A 1 109 ? -4.827 -4.484 5.223 1.00 97.62 109 GLU A C 1
ATOM 813 O O . GLU A 1 109 ? -5.819 -5.211 5.304 1.00 97.62 109 GLU A O 1
ATOM 818 N N . LEU A 1 110 ? -4.874 -3.200 5.594 1.00 96.94 110 LEU A N 1
ATOM 819 C CA . LEU A 1 110 ? -6.089 -2.554 6.103 1.00 96.94 110 LEU A CA 1
ATOM 820 C C . LEU A 1 110 ? -7.221 -2.556 5.063 1.00 96.94 110 LEU A C 1
ATOM 822 O O . LEU A 1 110 ? -8.369 -2.864 5.394 1.00 96.94 110 LEU A O 1
ATOM 826 N N . TYR A 1 111 ? -6.916 -2.260 3.797 1.00 96.81 111 TYR A N 1
ATOM 827 C CA . TYR A 1 111 ? -7.887 -2.322 2.703 1.00 96.81 111 TYR A CA 1
ATOM 828 C C . TYR A 1 111 ? -8.444 -3.735 2.518 1.00 96.81 111 TYR A C 1
ATOM 830 O O . TYR A 1 111 ? -9.659 -3.916 2.441 1.00 96.81 111 TYR A O 1
ATOM 838 N N . LYS A 1 112 ? -7.577 -4.754 2.531 1.00 95.50 112 LYS A N 1
ATOM 839 C CA . LYS A 1 112 ? -7.989 -6.161 2.435 1.00 95.50 112 LYS A CA 1
ATOM 840 C C . LYS A 1 112 ? -8.949 -6.573 3.559 1.00 95.50 112 LYS A C 1
ATOM 842 O O . LYS A 1 112 ? -9.807 -7.426 3.340 1.00 95.50 112 LYS A O 1
ATOM 847 N N . LYS A 1 113 ? -8.836 -5.954 4.738 1.00 94.88 113 LYS A N 1
ATOM 848 C CA . LYS A 1 113 ? -9.730 -6.153 5.893 1.00 94.88 113 LYS A CA 1
ATOM 849 C C . LYS A 1 113 ? -10.961 -5.230 5.892 1.00 94.88 113 LYS A C 1
ATOM 851 O O . LYS A 1 113 ? -11.701 -5.205 6.869 1.00 94.88 113 LYS A O 1
ATOM 856 N N . GLY A 1 114 ? -11.200 -4.467 4.822 1.00 93.25 114 GLY A N 1
ATOM 857 C CA . GLY A 1 114 ? -12.361 -3.575 4.698 1.00 93.25 114 GLY A CA 1
ATOM 858 C C . GLY A 1 114 ? -12.297 -2.330 5.590 1.00 93.25 114 GLY A C 1
ATOM 859 O O . GLY A 1 114 ? -13.327 -1.709 5.861 1.00 93.25 114 GLY A O 1
ATOM 860 N N . MET A 1 115 ? -11.103 -1.965 6.064 1.00 94.31 115 MET A N 1
ATOM 861 C CA . MET A 1 115 ? -10.900 -0.806 6.939 1.00 94.31 115 MET A CA 1
ATOM 862 C C . MET A 1 115 ? -10.680 0.497 6.167 1.00 94.31 115 MET A C 1
ATOM 864 O O . MET A 1 115 ? -10.863 1.574 6.732 1.00 94.31 115 MET A O 1
ATOM 868 N N . LEU A 1 116 ? -10.321 0.405 4.885 1.00 94.25 116 LEU A N 1
ATOM 869 C CA . LEU A 1 116 ? -10.067 1.539 3.997 1.00 94.25 116 LEU A CA 1
ATOM 870 C C . LEU A 1 116 ? -10.905 1.437 2.724 1.00 94.25 116 LEU A C 1
ATOM 872 O O . LEU A 1 116 ? -11.390 0.367 2.359 1.00 94.25 116 LEU A O 1
ATOM 876 N N . THR A 1 117 ? -11.069 2.569 2.045 1.00 92.88 117 THR A N 1
ATOM 877 C CA . THR A 1 117 ? -11.778 2.640 0.766 1.00 92.88 117 THR A CA 1
ATOM 878 C C . THR A 1 117 ? -10.824 2.418 -0.403 1.00 92.88 117 THR A C 1
ATOM 880 O O . THR A 1 117 ? -9.622 2.663 -0.312 1.00 92.88 117 THR A O 1
ATOM 883 N N . GLU A 1 118 ? -11.381 2.006 -1.539 1.00 94.00 118 GLU A N 1
ATOM 884 C CA . GLU A 1 118 ? -10.633 1.780 -2.780 1.00 94.00 118 GLU A CA 1
ATOM 885 C C . GLU A 1 118 ? -9.888 3.037 -3.264 1.00 94.00 118 GLU A C 1
ATOM 887 O O . GLU A 1 118 ? -8.790 2.940 -3.806 1.00 94.00 118 GLU A O 1
ATOM 892 N N . LYS A 1 119 ? -10.436 4.233 -3.000 1.00 93.88 119 LYS A N 1
ATOM 893 C CA . LYS A 1 119 ? -9.807 5.512 -3.361 1.00 93.88 119 LYS A CA 1
ATOM 894 C C . LYS A 1 119 ? -8.381 5.633 -2.805 1.00 93.88 119 LYS A C 1
ATOM 896 O O . LYS A 1 119 ? -7.476 6.000 -3.545 1.00 93.88 119 LYS A O 1
ATOM 901 N N . VAL A 1 120 ? -8.180 5.264 -1.537 1.00 93.25 120 VAL A N 1
ATOM 902 C CA . VAL A 1 120 ? -6.863 5.315 -0.877 1.00 93.25 120 VAL A CA 1
ATOM 903 C C . VAL A 1 120 ? -5.871 4.364 -1.558 1.00 93.25 120 VAL A C 1
ATOM 905 O O . VAL A 1 120 ? -4.687 4.676 -1.688 1.00 93.25 120 VAL A O 1
ATOM 908 N N . MET A 1 121 ? -6.347 3.215 -2.048 1.00 95.50 121 MET A N 1
ATOM 909 C CA . MET A 1 121 ? -5.495 2.260 -2.760 1.00 95.50 121 MET A CA 1
ATOM 910 C C . MET A 1 121 ? -5.045 2.773 -4.123 1.00 95.50 121 MET A C 1
ATOM 912 O O . MET A 1 121 ? -3.877 2.599 -4.469 1.00 95.50 121 MET A O 1
ATOM 916 N N . HIS A 1 122 ? -5.935 3.420 -4.878 1.00 95.69 122 HIS A N 1
ATOM 917 C CA . HIS A 1 122 ? -5.575 4.041 -6.156 1.00 95.69 122 HIS A CA 1
ATOM 918 C C . HIS A 1 122 ? -4.496 5.115 -5.968 1.00 95.69 122 HIS A C 1
ATOM 920 O O . HIS A 1 122 ? -3.518 5.125 -6.710 1.00 95.69 122 HIS A O 1
ATOM 926 N N . GLU A 1 123 ? -4.599 5.943 -4.924 1.00 94.62 123 GLU A N 1
ATOM 927 C CA . GLU A 1 123 ? -3.567 6.936 -4.576 1.00 94.62 123 GLU A CA 1
ATOM 928 C C . GLU A 1 123 ? -2.211 6.278 -4.255 1.00 94.62 123 GLU A C 1
ATOM 930 O O . GLU A 1 123 ? -1.167 6.728 -4.733 1.00 94.62 123 GLU A O 1
ATOM 935 N N . CYS A 1 124 ? -2.209 5.157 -3.525 1.00 95.69 124 CYS A N 1
ATOM 936 C CA . CYS A 1 124 ? -0.988 4.392 -3.255 1.00 95.69 124 CYS A CA 1
ATOM 937 C C . CYS A 1 124 ? -0.354 3.815 -4.533 1.00 95.69 124 CYS A C 1
ATOM 939 O O . CYS A 1 124 ? 0.866 3.877 -4.693 1.00 95.69 124 CYS A O 1
ATOM 941 N N . LEU A 1 125 ? -1.161 3.256 -5.442 1.00 96.50 125 LEU A N 1
ATOM 942 C CA . LEU A 1 125 ? -0.678 2.694 -6.709 1.00 96.50 125 LEU A CA 1
ATOM 943 C C . LEU A 1 125 ? -0.090 3.777 -7.617 1.00 96.50 125 LEU A C 1
ATOM 945 O O . LEU A 1 125 ? 0.982 3.575 -8.186 1.00 96.50 125 LEU A O 1
ATOM 949 N N . ILE A 1 126 ? -0.752 4.933 -7.709 1.00 94.81 126 ILE A N 1
ATOM 950 C CA . ILE A 1 126 ? -0.272 6.087 -8.480 1.00 94.81 126 ILE A CA 1
ATOM 951 C C . ILE A 1 126 ? 1.077 6.568 -7.935 1.00 94.81 126 ILE A C 1
ATOM 953 O O . ILE A 1 126 ? 2.029 6.702 -8.704 1.00 94.81 126 ILE A O 1
ATOM 957 N N . LYS A 1 127 ? 1.196 6.736 -6.610 1.00 93.69 127 LYS A N 1
ATOM 958 C CA . LYS A 1 127 ? 2.453 7.144 -5.966 1.00 93.69 127 LYS A CA 1
ATOM 959 C C . LYS A 1 127 ? 3.597 6.171 -6.280 1.00 93.69 127 LYS A C 1
ATOM 961 O O . LYS A 1 127 ? 4.687 6.610 -6.637 1.00 93.69 127 LYS A O 1
ATOM 966 N N . LEU A 1 128 ? 3.351 4.858 -6.208 1.00 95.31 128 LEU A N 1
ATOM 967 C CA . LEU A 1 128 ? 4.364 3.830 -6.497 1.00 95.31 128 LEU A CA 1
ATOM 968 C C . LEU A 1 128 ? 4.748 3.722 -7.980 1.00 95.31 128 LEU A C 1
ATOM 970 O O . LEU A 1 128 ? 5.870 3.330 -8.288 1.00 95.31 128 LEU A O 1
ATOM 974 N N . LEU A 1 129 ? 3.843 4.054 -8.904 1.00 94.62 129 LEU A N 1
ATOM 975 C CA . LEU A 1 129 ? 4.113 4.038 -10.349 1.00 94.62 129 LEU A CA 1
ATOM 976 C C . LEU A 1 129 ? 4.914 5.255 -10.841 1.00 94.62 129 LEU A C 1
ATOM 978 O O . LEU A 1 129 ? 5.296 5.299 -12.018 1.00 94.62 129 LEU A O 1
ATOM 982 N N . GLY A 1 130 ? 5.205 6.193 -9.936 1.00 86.12 130 GLY A N 1
ATOM 983 C CA . GLY A 1 130 ? 6.069 7.339 -10.178 1.00 86.12 130 GLY A CA 1
ATOM 984 C C . GLY A 1 130 ? 5.300 8.569 -10.644 1.00 86.12 130 GLY A C 1
ATOM 985 O O . GLY A 1 130 ? 5.398 8.960 -11.805 1.00 86.12 130 GLY A O 1
ATOM 986 N N . GLU A 1 131 ? 4.564 9.198 -9.722 1.00 75.38 131 GLU A N 1
ATOM 987 C CA . GLU A 1 131 ? 3.933 10.512 -9.941 1.00 75.38 131 GLU A CA 1
ATOM 988 C C . GLU A 1 131 ? 4.986 11.609 -10.217 1.00 75.38 131 GLU A C 1
ATOM 990 O O . GLU A 1 131 ? 4.771 12.486 -11.047 1.00 75.38 131 GLU A O 1
ATOM 995 N N . GLU A 1 132 ? 6.162 11.512 -9.584 1.00 65.94 132 GLU A N 1
ATOM 996 C CA . GLU A 1 132 ? 7.237 12.520 -9.624 1.00 65.94 132 GLU A CA 1
ATOM 997 C C . GLU A 1 132 ? 8.467 12.082 -10.452 1.00 65.94 132 GLU A C 1
ATOM 999 O O . GLU A 1 132 ? 9.528 12.703 -10.384 1.00 65.94 132 GLU A O 1
ATOM 1004 N N . GLY A 1 133 ? 8.361 11.009 -11.246 1.00 79.94 133 GLY A N 1
ATOM 1005 C CA . GLY A 1 133 ? 9.468 10.527 -12.079 1.00 79.94 133 GLY A CA 1
ATOM 1006 C C . GLY A 1 133 ? 9.491 9.015 -12.288 1.00 79.94 133 GLY A C 1
ATOM 1007 O O . GLY A 1 133 ? 8.486 8.325 -12.137 1.00 79.94 133 GLY A O 1
ATOM 1008 N N . ALA A 1 134 ? 10.650 8.478 -12.676 1.00 85.50 134 ALA A N 1
ATOM 1009 C CA . ALA A 1 134 ? 10.821 7.033 -12.796 1.00 85.50 134 ALA A CA 1
ATOM 1010 C C . ALA A 1 134 ? 10.888 6.388 -11.393 1.00 85.50 134 ALA A C 1
ATOM 1012 O O . ALA A 1 134 ? 11.743 6.788 -10.594 1.00 85.50 134 ALA A O 1
ATOM 1013 N N . PRO A 1 135 ? 10.023 5.402 -11.085 1.00 92.12 135 PRO A N 1
ATOM 1014 C CA . PRO A 1 135 ? 10.051 4.719 -9.795 1.00 92.12 135 PRO A CA 1
ATOM 1015 C C . PRO A 1 135 ? 11.372 3.969 -9.612 1.00 92.12 135 PRO A C 1
ATOM 1017 O O . PRO A 1 135 ? 11.907 3.408 -10.572 1.00 92.12 135 PRO A O 1
ATOM 1020 N N . GLN A 1 136 ? 11.894 3.959 -8.385 1.00 92.31 136 GLN A N 1
ATOM 1021 C CA . GLN A 1 136 ? 13.089 3.182 -8.059 1.00 92.31 136 GLN A CA 1
ATOM 1022 C C . GLN A 1 136 ? 12.722 1.730 -7.728 1.00 92.31 136 GLN A C 1
ATOM 1024 O O . GLN A 1 136 ? 11.557 1.352 -7.597 1.00 92.31 136 GLN A O 1
ATOM 1029 N N . GLU A 1 137 ? 13.752 0.906 -7.592 1.00 94.25 137 GLU A N 1
ATOM 1030 C CA . GLU A 1 137 ? 13.657 -0.529 -7.331 1.00 94.25 137 GLU A CA 1
ATOM 1031 C C . GLU A 1 137 ? 12.797 -0.874 -6.099 1.00 94.25 137 GLU A C 1
ATOM 1033 O O . GLU A 1 137 ? 11.925 -1.744 -6.167 1.00 94.25 137 GLU A O 1
ATOM 1038 N N . GLU A 1 138 ? 12.960 -0.135 -4.997 1.00 94.44 138 GLU A N 1
ATOM 1039 C CA . GLU A 1 138 ? 12.195 -0.347 -3.761 1.00 94.44 138 GLU A CA 1
ATOM 1040 C C . GLU A 1 138 ? 10.687 -0.073 -3.943 1.00 94.44 138 GLU A C 1
ATOM 1042 O O . GLU A 1 138 ? 9.851 -0.807 -3.403 1.00 94.44 138 GLU A O 1
ATOM 1047 N N . GLU A 1 139 ? 10.323 0.953 -4.721 1.00 95.62 139 GLU A N 1
ATOM 1048 C CA . GLU A 1 139 ? 8.941 1.273 -5.085 1.00 95.62 139 GLU A CA 1
ATOM 1049 C C . GLU A 1 139 ? 8.323 0.163 -5.935 1.00 95.62 139 GLU A C 1
ATOM 1051 O O . GLU A 1 139 ? 7.191 -0.244 -5.671 1.00 95.62 139 GLU A O 1
ATOM 1056 N N . ILE A 1 140 ? 9.067 -0.379 -6.906 1.00 97.06 140 ILE A N 1
ATOM 1057 C CA . ILE A 1 140 ? 8.604 -1.501 -7.735 1.00 97.06 140 ILE A CA 1
ATOM 1058 C C . ILE A 1 140 ? 8.395 -2.757 -6.887 1.00 97.06 140 ILE A C 1
ATOM 1060 O O . ILE A 1 140 ? 7.364 -3.423 -7.002 1.00 97.06 140 ILE A O 1
ATOM 1064 N N . GLU A 1 141 ? 9.320 -3.069 -5.978 1.00 96.56 141 GLU A N 1
ATOM 1065 C CA . GLU A 1 141 ? 9.151 -4.197 -5.062 1.00 96.56 141 GLU A CA 1
ATOM 1066 C C . GLU A 1 141 ? 7.943 -3.995 -4.124 1.00 96.56 141 GLU A C 1
ATOM 1068 O O . GLU A 1 141 ? 7.239 -4.951 -3.770 1.00 96.56 141 GLU A O 1
ATOM 1073 N N . CYS A 1 142 ? 7.680 -2.755 -3.705 1.00 97.06 142 CYS A N 1
ATOM 1074 C CA . CYS A 1 142 ? 6.484 -2.398 -2.946 1.00 97.06 142 CYS A CA 1
ATOM 1075 C C . CYS A 1 142 ? 5.207 -2.594 -3.766 1.00 97.06 142 CYS A C 1
ATOM 1077 O O . CYS A 1 142 ? 4.301 -3.287 -3.303 1.00 97.06 142 CYS A O 1
ATOM 1079 N N . LEU A 1 143 ? 5.176 -2.084 -4.998 1.00 98.00 143 LEU A N 1
ATOM 1080 C CA . LEU A 1 143 ? 4.057 -2.196 -5.933 1.00 98.00 143 LEU A CA 1
ATOM 1081 C C . LEU A 1 143 ? 3.684 -3.649 -6.199 1.00 98.00 143 LEU A C 1
ATOM 1083 O O . LEU A 1 143 ? 2.522 -4.025 -6.047 1.00 98.00 143 LEU A O 1
ATOM 1087 N N . CYS A 1 144 ? 4.665 -4.477 -6.558 1.00 97.56 144 CYS A N 1
ATOM 1088 C CA . CYS A 1 144 ? 4.416 -5.876 -6.874 1.00 97.56 144 CYS A CA 1
ATOM 1089 C C . CYS A 1 144 ? 3.849 -6.619 -5.662 1.00 97.56 144 CYS A C 1
ATOM 1091 O O . CYS A 1 144 ? 2.828 -7.291 -5.774 1.00 97.56 144 CYS A O 1
ATOM 1093 N N . LYS A 1 145 ? 4.445 -6.446 -4.475 1.00 95.62 145 LYS A N 1
ATOM 1094 C CA . LYS A 1 145 ? 3.943 -7.074 -3.242 1.00 95.62 145 LYS A CA 1
ATOM 1095 C C . LYS A 1 145 ? 2.557 -6.548 -2.842 1.00 95.62 145 LYS A C 1
ATOM 1097 O O . LYS A 1 145 ? 1.736 -7.329 -2.377 1.00 95.62 145 LYS A O 1
ATOM 1102 N N . LEU A 1 146 ? 2.268 -5.266 -3.059 1.00 97.31 146 LEU A N 1
ATOM 1103 C CA . LEU A 1 146 ? 0.944 -4.696 -2.810 1.00 97.31 146 LEU A CA 1
ATOM 1104 C C . LEU A 1 146 ? -0.116 -5.318 -3.731 1.00 97.31 146 LEU A C 1
ATOM 1106 O O . LEU A 1 146 ? -1.171 -5.744 -3.262 1.00 97.31 146 LEU A O 1
ATOM 1110 N N . LEU A 1 147 ? 0.178 -5.422 -5.030 1.00 97.25 147 LEU A N 1
ATOM 1111 C CA . LEU A 1 147 ? -0.714 -6.038 -6.016 1.00 97.25 147 LEU A CA 1
ATOM 1112 C C . LEU A 1 147 ? -0.910 -7.540 -5.771 1.00 97.25 147 LEU A C 1
ATOM 1114 O O . LEU A 1 147 ? -2.000 -8.045 -6.023 1.00 97.25 147 LEU A O 1
ATOM 1118 N N . MET A 1 148 ? 0.078 -8.242 -5.209 1.00 95.00 148 MET A N 1
ATOM 1119 C CA . MET A 1 148 ? -0.111 -9.620 -4.733 1.00 95.00 148 MET A CA 1
ATOM 1120 C C . MET A 1 148 ? -1.163 -9.712 -3.619 1.00 95.00 148 MET A C 1
ATOM 1122 O O . MET A 1 148 ? -1.927 -10.675 -3.580 1.00 95.00 148 MET A O 1
ATOM 1126 N N . THR A 1 149 ? -1.230 -8.719 -2.728 1.00 93.75 149 THR A N 1
ATOM 1127 C CA . THR A 1 149 ? -2.191 -8.699 -1.614 1.00 93.75 149 THR A CA 1
ATOM 1128 C C . THR A 1 149 ? -3.589 -8.261 -2.054 1.00 93.75 149 THR A C 1
ATOM 1130 O O . THR A 1 149 ? -4.572 -8.878 -1.644 1.00 93.75 149 THR A O 1
ATOM 1133 N N . ILE A 1 150 ? -3.693 -7.193 -2.856 1.00 95.94 150 ILE A N 1
ATOM 1134 C CA . ILE A 1 150 ? -4.967 -6.496 -3.123 1.00 95.94 150 ILE A CA 1
ATOM 1135 C C . ILE A 1 150 ? -5.415 -6.516 -4.591 1.00 95.94 150 ILE A C 1
ATOM 1137 O O . ILE A 1 150 ? -6.499 -6.028 -4.907 1.00 95.94 150 ILE A O 1
ATOM 1141 N N . GLY A 1 151 ? -4.611 -7.068 -5.502 1.00 95.62 151 GLY A N 1
ATOM 1142 C CA . GLY A 1 151 ? -4.840 -6.976 -6.946 1.00 95.62 151 GLY A CA 1
ATOM 1143 C C . GLY A 1 151 ? -6.180 -7.557 -7.393 1.00 95.62 151 GLY A C 1
ATOM 1144 O O . GLY A 1 151 ? -6.922 -6.917 -8.136 1.00 95.62 151 GLY A O 1
ATOM 1145 N N . LYS A 1 152 ? -6.562 -8.718 -6.846 1.00 95.00 152 LYS A N 1
ATOM 1146 C CA . LYS A 1 152 ? -7.875 -9.330 -7.105 1.00 95.00 152 LYS A CA 1
ATOM 1147 C C . LYS A 1 152 ? -9.040 -8.458 -6.621 1.00 95.00 152 LYS A C 1
ATOM 1149 O O . LYS A 1 152 ? -10.095 -8.454 -7.246 1.00 95.00 152 LYS A O 1
ATOM 1154 N N . ASN A 1 153 ? -8.860 -7.743 -5.512 1.00 94.31 153 ASN A N 1
ATOM 1155 C CA . ASN A 1 153 ? -9.895 -6.908 -4.908 1.00 94.31 153 ASN A CA 1
ATOM 1156 C C . ASN A 1 153 ? -10.131 -5.616 -5.700 1.00 94.31 153 ASN A C 1
ATOM 1158 O O . ASN A 1 153 ? -11.261 -5.145 -5.725 1.00 94.31 153 ASN A O 1
ATOM 1162 N N . ILE A 1 154 ? -9.093 -5.045 -6.322 1.00 95.19 154 ILE A N 1
ATOM 1163 C CA . ILE A 1 154 ? -9.186 -3.771 -7.057 1.00 95.19 154 ILE A CA 1
ATOM 1164 C C . ILE A 1 154 ? -9.500 -3.949 -8.554 1.00 95.19 154 ILE A C 1
ATOM 1166 O O . ILE A 1 154 ? -9.983 -3.031 -9.207 1.00 95.19 154 ILE A O 1
ATOM 1170 N N . ASP A 1 155 ? -9.266 -5.134 -9.129 1.00 95.38 155 ASP A N 1
ATOM 1171 C CA . ASP A 1 155 ? -9.443 -5.392 -10.568 1.00 95.38 155 ASP A CA 1
ATOM 1172 C C . ASP A 1 155 ? -10.864 -5.859 -10.945 1.00 95.38 155 ASP A C 1
ATOM 1174 O O . ASP A 1 155 ? -11.078 -6.933 -11.522 1.00 95.38 155 ASP A O 1
ATOM 1178 N N . HIS A 1 156 ? -11.857 -5.021 -10.645 1.00 94.50 156 HIS A N 1
ATOM 1179 C CA . HIS A 1 156 ? -13.258 -5.217 -11.031 1.00 94.50 156 HIS A CA 1
ATOM 1180 C C . HIS A 1 156 ? -13.706 -4.265 -12.150 1.00 94.50 156 HIS A C 1
ATOM 1182 O O . HIS A 1 156 ? -13.021 -3.318 -12.523 1.00 94.50 156 HIS A O 1
ATOM 1188 N N . GLU A 1 157 ? -14.897 -4.504 -12.702 1.00 93.88 157 GLU A N 1
ATOM 1189 C CA . GLU A 1 157 ? -15.413 -3.810 -13.891 1.00 93.88 157 GLU A CA 1
ATOM 1190 C C . GLU A 1 157 ? -15.421 -2.278 -13.768 1.00 93.88 157 GLU A C 1
ATOM 1192 O O . GLU A 1 157 ? -14.937 -1.593 -14.663 1.00 93.88 157 GLU A O 1
ATOM 1197 N N . ARG A 1 158 ? -15.865 -1.738 -12.625 1.00 93.88 158 ARG A N 1
ATOM 1198 C CA . ARG A 1 158 ? -15.919 -0.281 -12.396 1.00 93.88 158 ARG A CA 1
ATOM 1199 C C . ARG A 1 158 ? -14.551 0.409 -12.377 1.00 93.88 158 ARG A C 1
ATOM 1201 O O . ARG A 1 158 ? -14.466 1.569 -12.752 1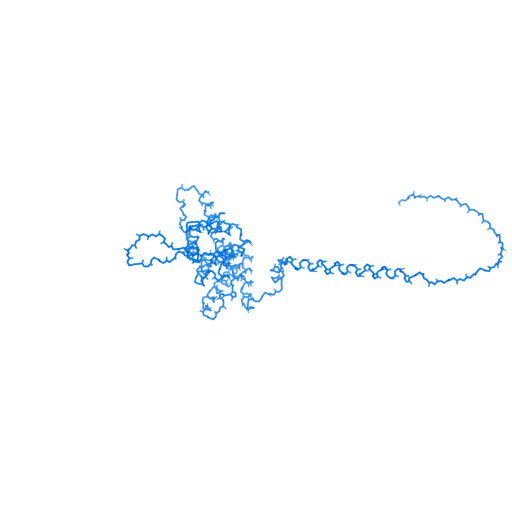.00 93.88 158 ARG A O 1
ATOM 1208 N N . ALA A 1 159 ? -13.499 -0.296 -11.966 1.00 92.56 159 ALA A N 1
ATOM 1209 C CA . ALA A 1 159 ? -12.143 0.241 -11.861 1.00 92.56 159 ALA A CA 1
ATOM 1210 C C . ALA A 1 159 ? -11.267 -0.148 -13.061 1.00 92.56 159 ALA A C 1
ATOM 1212 O O . ALA A 1 159 ? -10.082 0.179 -13.103 1.00 92.56 159 ALA A O 1
ATOM 1213 N N . ARG A 1 160 ? -11.833 -0.845 -14.059 1.00 92.12 160 ARG A N 1
ATOM 1214 C CA . ARG A 1 160 ? -11.075 -1.462 -15.154 1.00 92.12 160 ARG A CA 1
ATOM 1215 C C . ARG A 1 160 ? -10.192 -0.467 -15.898 1.00 92.12 160 ARG A C 1
ATOM 1217 O O . ARG A 1 160 ? -9.078 -0.825 -16.260 1.00 92.12 160 ARG A O 1
ATOM 1224 N N . GLN A 1 161 ? -10.681 0.754 -16.119 1.00 95.38 161 GLN A N 1
ATOM 1225 C CA . GLN A 1 161 ? -9.926 1.810 -16.797 1.00 95.38 161 GLN A CA 1
ATOM 1226 C C . GLN A 1 161 ? -8.649 2.162 -16.022 1.00 95.38 161 GLN A C 1
ATOM 1228 O O . GLN A 1 161 ? -7.561 2.008 -16.569 1.00 95.38 161 GLN A O 1
ATOM 1233 N N . HIS A 1 162 ? -8.766 2.482 -14.730 1.00 94.25 162 HIS A N 1
ATOM 1234 C CA . HIS A 1 162 ? -7.617 2.775 -13.869 1.00 94.25 162 HIS A CA 1
ATOM 1235 C C . HIS A 1 162 ? -6.634 1.604 -13.791 1.00 94.25 162 HIS A C 1
ATOM 1237 O O . HIS A 1 162 ? -5.436 1.770 -14.010 1.00 94.25 162 HIS A O 1
ATOM 1243 N N . VAL A 1 163 ? -7.128 0.381 -13.571 1.00 96.00 163 VAL A N 1
ATOM 1244 C CA . VAL A 1 163 ? -6.240 -0.788 -13.491 1.00 96.00 163 VAL A CA 1
ATOM 1245 C C . VAL A 1 163 ? -5.565 -1.067 -14.844 1.00 96.00 163 VAL A C 1
ATOM 1247 O O . VAL A 1 163 ? -4.422 -1.515 -14.893 1.00 96.00 163 VAL A O 1
ATOM 1250 N N . ASN A 1 164 ? -6.212 -0.786 -15.976 1.00 97.25 164 ASN A N 1
ATOM 1251 C CA . ASN A 1 164 ? -5.564 -0.884 -17.288 1.00 97.25 164 ASN A CA 1
ATOM 1252 C C . ASN A 1 164 ? -4.431 0.133 -17.451 1.00 97.25 164 ASN A C 1
ATOM 1254 O O . ASN A 1 164 ? -3.369 -0.243 -17.941 1.00 97.25 164 ASN A O 1
ATOM 1258 N N . GLU A 1 165 ? -4.621 1.371 -17.001 1.00 96.88 165 GLU A N 1
ATOM 1259 C CA . GLU A 1 165 ? -3.584 2.409 -17.027 1.00 96.88 165 GLU A CA 1
ATOM 1260 C C . GLU A 1 165 ? -2.370 2.013 -16.179 1.00 96.88 165 GLU A C 1
ATOM 1262 O O . GLU A 1 165 ? -1.233 2.095 -16.652 1.00 96.88 165 GLU A O 1
ATOM 1267 N N . TYR A 1 166 ? -2.598 1.482 -14.972 1.00 97.12 166 TYR A N 1
ATOM 1268 C CA . TYR A 1 166 ? -1.523 0.995 -14.102 1.00 97.12 166 TYR A CA 1
ATOM 1269 C C . TYR A 1 166 ? -0.687 -0.082 -14.787 1.00 97.12 166 TYR A C 1
ATOM 1271 O O . TYR A 1 166 ? 0.537 0.008 -14.845 1.00 97.12 166 TYR A O 1
ATOM 1279 N N . PHE A 1 167 ? -1.346 -1.080 -15.374 1.00 97.75 167 PHE A N 1
ATOM 1280 C CA . PHE A 1 167 ? -0.655 -2.187 -16.030 1.00 97.75 167 PHE A CA 1
ATOM 1281 C C . PHE A 1 167 ? -0.008 -1.780 -17.359 1.00 97.75 167 PHE A C 1
ATOM 1283 O O . PHE A 1 167 ? 1.027 -2.338 -17.718 1.00 97.75 167 PHE A O 1
ATOM 1290 N N . ALA A 1 168 ? -0.554 -0.787 -18.066 1.00 96.81 168 ALA A N 1
ATOM 1291 C CA . ALA A 1 168 ? 0.104 -0.196 -19.228 1.00 96.81 168 ALA A CA 1
ATOM 1292 C C . ALA A 1 168 ? 1.411 0.499 -18.821 1.00 96.81 168 ALA A C 1
ATOM 1294 O O . ALA A 1 168 ? 2.445 0.293 -19.459 1.00 96.81 168 ALA A O 1
ATOM 1295 N N . ARG A 1 169 ? 1.401 1.253 -17.713 1.00 95.81 169 ARG A N 1
ATOM 1296 C CA . ARG A 1 169 ? 2.614 1.859 -17.151 1.00 95.81 169 ARG A CA 1
ATOM 1297 C C . ARG A 1 169 ? 3.621 0.804 -16.692 1.00 95.81 169 ARG A C 1
ATOM 1299 O O . ARG A 1 169 ? 4.798 0.914 -17.024 1.00 95.81 169 ARG A O 1
ATOM 1306 N N . MET A 1 170 ? 3.176 -0.246 -16.001 1.00 97.00 170 MET A N 1
ATOM 1307 C CA . MET A 1 170 ? 4.042 -1.368 -15.609 1.00 97.00 170 MET A CA 1
ATOM 1308 C C . MET A 1 170 ? 4.682 -2.048 -16.824 1.00 97.00 170 MET A C 1
ATOM 1310 O O . MET A 1 170 ? 5.869 -2.356 -16.793 1.00 97.00 170 MET A O 1
ATOM 1314 N N . ALA A 1 171 ? 3.931 -2.237 -17.914 1.00 96.50 171 ALA A N 1
ATOM 1315 C CA . ALA A 1 171 ? 4.461 -2.820 -19.143 1.00 96.50 171 ALA A CA 1
ATOM 1316 C C . ALA A 1 171 ? 5.553 -1.942 -19.777 1.00 96.50 171 ALA A C 1
ATOM 1318 O O . ALA A 1 171 ? 6.553 -2.475 -20.246 1.00 96.50 171 ALA A O 1
ATOM 1319 N N . GLN A 1 172 ? 5.404 -0.612 -19.744 1.00 95.00 172 GLN A N 1
ATOM 1320 C CA . GLN A 1 172 ? 6.453 0.317 -20.189 1.00 95.00 172 GLN A CA 1
ATOM 1321 C C . GLN A 1 172 ? 7.710 0.221 -19.313 1.00 95.00 172 GLN A C 1
ATOM 1323 O O . GLN A 1 172 ? 8.824 0.198 -19.830 1.00 95.00 172 GLN A O 1
ATOM 1328 N N . LEU A 1 173 ? 7.537 0.140 -17.991 1.00 94.56 173 LEU A N 1
ATOM 1329 C CA . LEU A 1 173 ? 8.643 0.009 -17.036 1.00 94.56 173 LEU A CA 1
ATOM 1330 C C . LEU A 1 173 ? 9.356 -1.348 -17.147 1.00 94.56 173 LEU A C 1
ATOM 1332 O O . LEU A 1 173 ? 10.551 -1.434 -16.883 1.00 94.56 173 LEU A O 1
ATOM 1336 N N . ALA A 1 174 ? 8.661 -2.396 -17.585 1.00 95.31 174 ALA A N 1
ATOM 1337 C CA . ALA A 1 174 ? 9.237 -3.719 -17.809 1.00 95.31 174 ALA A CA 1
ATOM 1338 C C . ALA A 1 174 ? 10.092 -3.826 -19.092 1.00 95.31 174 ALA A C 1
ATOM 1340 O O . ALA A 1 174 ? 10.750 -4.848 -19.298 1.00 95.31 174 ALA A O 1
ATOM 1341 N N . LEU A 1 175 ? 10.107 -2.803 -19.958 1.00 94.12 175 LEU A N 1
ATOM 1342 C CA . LEU A 1 175 ? 10.920 -2.811 -21.177 1.00 94.12 175 LEU A CA 1
ATOM 1343 C C . LEU A 1 175 ? 12.424 -2.715 -20.858 1.00 94.12 175 LEU A C 1
ATOM 1345 O O . LEU A 1 175 ? 12.801 -2.019 -19.919 1.00 94.12 175 LEU A O 1
ATOM 1349 N N . PRO A 1 176 ? 13.315 -3.319 -21.669 1.00 90.00 176 PRO A N 1
ATOM 1350 C CA . PRO A 1 176 ? 14.767 -3.237 -21.460 1.00 90.00 176 PRO A CA 1
ATOM 1351 C C . PRO A 1 176 ? 15.352 -1.818 -21.500 1.00 90.00 176 PRO A C 1
ATOM 1353 O O . PRO A 1 176 ? 16.462 -1.607 -21.027 1.00 90.00 176 PRO A O 1
ATOM 1356 N N . SER A 1 177 ? 14.631 -0.861 -22.088 1.00 86.94 177 SER A N 1
ATOM 1357 C CA . SER A 1 177 ? 15.018 0.550 -22.172 1.00 86.94 177 SER A CA 1
ATOM 1358 C C . SER A 1 177 ? 14.725 1.352 -20.898 1.00 86.94 177 SER A C 1
ATOM 1360 O O . SER A 1 177 ? 15.006 2.548 -20.865 1.00 86.94 177 SER A O 1
ATOM 1362 N N . SER A 1 178 ? 14.109 0.747 -19.878 1.00 86.75 178 SER A N 1
ATOM 1363 C CA . SER A 1 178 ? 13.853 1.402 -18.595 1.00 86.75 178 SER A CA 1
ATOM 1364 C C . SER A 1 178 ? 15.092 1.382 -17.693 1.00 86.75 178 SER A C 1
ATOM 1366 O O . SER A 1 178 ? 15.987 0.555 -17.851 1.00 86.75 178 SER A O 1
ATOM 1368 N N . ASN A 1 179 ? 15.132 2.279 -16.705 1.00 87.19 179 ASN A N 1
ATOM 1369 C CA . ASN A 1 179 ? 16.216 2.360 -15.718 1.00 87.19 179 ASN A CA 1
ATOM 1370 C C . ASN A 1 179 ? 16.076 1.333 -14.571 1.00 87.19 179 ASN A C 1
ATOM 1372 O O . ASN A 1 179 ? 16.464 1.606 -13.441 1.00 87.19 179 ASN A O 1
ATOM 1376 N N . LEU A 1 180 ? 15.449 0.184 -14.830 1.00 92.12 180 LEU A N 1
ATOM 1377 C CA . LEU A 1 180 ? 15.274 -0.891 -13.851 1.00 92.12 180 LEU A CA 1
ATOM 1378 C C . LEU A 1 180 ? 16.182 -2.056 -14.212 1.00 92.12 180 LEU A C 1
ATOM 1380 O O . LEU A 1 180 ? 16.357 -2.349 -15.395 1.00 92.12 180 LEU A O 1
ATOM 1384 N N . ASP A 1 181 ? 16.718 -2.762 -13.219 1.00 94.38 181 ASP A N 1
ATOM 1385 C CA . ASP A 1 181 ? 17.475 -3.989 -13.457 1.00 94.38 181 ASP A CA 1
ATOM 1386 C C . ASP A 1 181 ? 16.590 -5.134 -14.007 1.00 94.38 181 ASP A C 1
ATOM 1388 O O . ASP A 1 181 ? 15.363 -5.042 -14.119 1.00 94.38 181 ASP A O 1
ATOM 1392 N N . ALA A 1 182 ? 17.210 -6.258 -14.375 1.00 95.50 182 ALA A N 1
ATOM 1393 C CA . ALA A 1 182 ? 16.463 -7.405 -14.888 1.00 95.50 182 ALA A CA 1
ATOM 1394 C C . ALA A 1 182 ? 15.471 -7.973 -13.864 1.00 95.50 182 ALA A C 1
ATOM 1396 O O . ALA A 1 182 ? 14.353 -8.323 -14.239 1.00 95.50 182 ALA A O 1
ATOM 1397 N N . ARG A 1 183 ? 15.852 -8.036 -12.583 1.00 96.19 183 ARG A N 1
ATOM 1398 C CA . ARG A 1 183 ? 15.031 -8.606 -11.511 1.00 96.19 183 ARG A CA 1
ATOM 1399 C C . ARG A 1 183 ? 13.711 -7.849 -11.372 1.00 96.19 183 ARG A C 1
ATOM 1401 O O . ARG A 1 183 ? 12.660 -8.482 -11.391 1.00 96.19 183 ARG A O 1
ATOM 1408 N N . HIS A 1 184 ? 13.743 -6.523 -11.279 1.00 96.25 184 HIS A N 1
ATOM 1409 C CA . HIS A 1 184 ? 12.546 -5.700 -11.102 1.00 96.25 184 HIS A CA 1
ATOM 1410 C C . HIS A 1 184 ? 11.662 -5.707 -12.353 1.00 96.25 184 HIS A C 1
ATOM 1412 O O . HIS A 1 184 ? 10.436 -5.753 -12.234 1.00 96.25 184 HIS A O 1
ATOM 1418 N N . ARG A 1 185 ? 12.255 -5.762 -13.555 1.00 96.62 185 ARG A N 1
ATOM 1419 C CA . ARG A 1 185 ? 11.487 -5.972 -14.794 1.00 96.62 185 ARG A CA 1
ATOM 1420 C C . ARG A 1 185 ? 10.764 -7.321 -14.788 1.00 96.62 185 ARG A C 1
ATOM 1422 O O . ARG A 1 185 ? 9.584 -7.363 -15.125 1.00 96.62 185 ARG A O 1
ATOM 1429 N N . PHE A 1 186 ? 11.420 -8.402 -14.359 1.00 96.56 186 PHE A N 1
ATOM 1430 C CA . PHE A 1 186 ? 10.768 -9.709 -14.219 1.00 96.56 186 PHE A CA 1
ATOM 1431 C C . PHE A 1 186 ? 9.663 -9.697 -13.160 1.00 96.56 186 PHE A C 1
ATOM 1433 O O . PHE A 1 186 ? 8.576 -10.188 -13.438 1.00 96.56 186 PHE A O 1
ATOM 1440 N N . MET A 1 187 ? 9.866 -9.035 -12.016 1.00 97.00 187 MET A N 1
ATOM 1441 C CA . MET A 1 187 ? 8.803 -8.885 -11.014 1.00 97.00 187 MET A CA 1
ATOM 1442 C C . MET A 1 187 ? 7.553 -8.201 -11.586 1.00 97.00 187 MET A C 1
ATOM 1444 O O . MET A 1 187 ? 6.436 -8.607 -11.277 1.00 97.00 187 MET A O 1
ATOM 1448 N N . LEU A 1 188 ? 7.715 -7.173 -12.427 1.00 97.50 188 LEU A N 1
ATOM 1449 C CA . LEU A 1 188 ? 6.586 -6.528 -13.106 1.00 97.50 188 LEU A CA 1
ATOM 1450 C C . LEU A 1 188 ? 5.888 -7.485 -14.080 1.00 97.50 188 LEU A C 1
ATOM 1452 O O . LEU A 1 188 ? 4.657 -7.534 -14.111 1.00 97.50 188 LEU A O 1
ATOM 1456 N N . LEU A 1 189 ? 6.661 -8.248 -14.859 1.00 96.69 189 LEU A N 1
ATOM 1457 C CA . LEU A 1 189 ? 6.133 -9.241 -15.797 1.00 96.69 189 LEU A CA 1
ATOM 1458 C C . LEU A 1 189 ? 5.334 -10.334 -15.078 1.00 96.69 189 LEU A C 1
ATOM 1460 O O . LEU A 1 189 ? 4.239 -10.657 -15.537 1.00 96.69 189 LEU A O 1
ATOM 1464 N N . ASP A 1 190 ? 5.813 -10.815 -13.929 1.00 96.25 190 ASP A N 1
ATOM 1465 C CA . ASP A 1 190 ? 5.122 -11.818 -13.111 1.00 96.25 190 ASP A CA 1
ATOM 1466 C C . ASP A 1 190 ? 3.741 -11.319 -12.659 1.00 96.25 190 ASP A C 1
ATOM 1468 O O . ASP A 1 190 ? 2.747 -12.042 -12.740 1.00 96.25 190 ASP A O 1
ATOM 1472 N N . ILE A 1 191 ? 3.635 -10.053 -12.235 1.00 97.38 191 ILE A N 1
ATOM 1473 C CA . ILE A 1 191 ? 2.349 -9.457 -11.836 1.00 97.38 191 ILE A CA 1
ATOM 1474 C C . ILE A 1 191 ? 1.429 -9.237 -13.043 1.00 97.38 191 ILE A C 1
ATOM 1476 O O . ILE A 1 191 ? 0.222 -9.484 -12.960 1.00 97.38 191 ILE A O 1
ATOM 1480 N N . ILE A 1 192 ? 1.977 -8.802 -14.181 1.00 97.25 192 ILE A N 1
ATOM 1481 C CA . ILE A 1 192 ? 1.226 -8.671 -15.439 1.00 97.25 192 ILE A CA 1
ATOM 1482 C C . ILE A 1 192 ? 0.656 -10.031 -15.862 1.00 97.25 192 ILE A C 1
ATOM 1484 O O . ILE A 1 192 ? -0.507 -10.116 -16.267 1.00 97.25 192 ILE A O 1
ATOM 1488 N N . GLU A 1 193 ? 1.445 -11.096 -15.757 1.00 96.19 193 GLU A N 1
ATOM 1489 C CA . GLU A 1 193 ? 1.004 -12.458 -16.039 1.00 96.19 193 GLU A CA 1
ATOM 1490 C C . GLU A 1 193 ? -0.041 -12.945 -15.030 1.00 96.19 193 GLU A C 1
ATOM 1492 O O . GLU A 1 193 ? -1.069 -13.494 -15.434 1.00 96.19 193 GLU A O 1
ATOM 1497 N N . LEU A 1 194 ? 0.153 -12.681 -13.736 1.00 95.81 194 LEU A N 1
ATOM 1498 C CA . LEU A 1 194 ? -0.816 -13.019 -12.695 1.00 95.81 194 LEU A CA 1
ATOM 1499 C C . LEU A 1 194 ? -2.191 -12.404 -12.985 1.00 95.81 194 LEU A C 1
ATOM 1501 O O . LEU A 1 194 ? -3.209 -13.094 -12.895 1.00 95.81 194 LEU A O 1
ATOM 1505 N N . ARG A 1 195 ? -2.237 -11.135 -13.408 1.00 96.12 195 ARG A N 1
ATOM 1506 C CA . ARG A 1 195 ? -3.489 -10.481 -13.812 1.00 96.12 195 ARG A CA 1
ATOM 1507 C C . ARG A 1 195 ? -4.113 -11.130 -15.050 1.00 96.12 195 ARG A C 1
ATOM 1509 O O . ARG A 1 195 ? -5.323 -11.358 -15.066 1.00 96.12 195 ARG A O 1
ATOM 1516 N N . LYS A 1 196 ? -3.318 -11.468 -16.075 1.00 94.88 196 LYS A N 1
ATOM 1517 C CA . LYS A 1 196 ? -3.804 -12.197 -17.271 1.00 94.88 196 LYS A CA 1
ATOM 1518 C C . LYS A 1 196 ? -4.410 -13.553 -16.899 1.00 94.88 196 LYS A C 1
ATOM 1520 O O . LYS A 1 196 ? -5.422 -13.951 -17.471 1.00 94.88 196 LYS A O 1
ATOM 1525 N N . ASN A 1 197 ? -3.847 -14.203 -15.885 1.00 94.44 197 ASN A N 1
ATOM 1526 C CA . ASN A 1 197 ? -4.349 -15.435 -15.282 1.00 94.44 197 ASN A CA 1
ATOM 1527 C C . ASN A 1 197 ? -5.465 -15.202 -14.247 1.00 94.44 197 ASN A C 1
ATOM 1529 O O . ASN A 1 197 ? -5.710 -16.059 -13.405 1.00 94.44 197 ASN A O 1
ATOM 1533 N N . ARG A 1 198 ? -6.160 -14.055 -14.297 1.00 92.88 198 ARG A N 1
ATOM 1534 C CA . ARG A 1 198 ? -7.292 -13.713 -13.416 1.00 92.88 198 ARG A CA 1
ATOM 1535 C C . ARG A 1 198 ? -6.962 -13.789 -11.921 1.00 92.88 198 ARG A C 1
ATOM 1537 O O . ARG A 1 198 ? -7.831 -14.115 -11.114 1.00 92.88 198 ARG A O 1
ATOM 1544 N N . TRP A 1 199 ? -5.729 -13.442 -11.554 1.00 94.25 199 TRP A N 1
ATOM 1545 C CA . TRP A 1 199 ? -5.236 -13.453 -10.174 1.00 94.25 199 TRP A CA 1
ATOM 1546 C C . TRP A 1 199 ? -5.195 -14.845 -9.531 1.00 94.25 199 TRP A C 1
ATOM 1548 O O . TRP A 1 199 ? -5.239 -14.972 -8.307 1.00 94.25 199 TRP A O 1
ATOM 1558 N N . GLU A 1 200 ? -5.105 -15.897 -10.344 1.00 88.62 200 GLU A N 1
ATOM 1559 C CA . GLU A 1 200 ? -4.894 -17.264 -9.876 1.00 88.62 200 GLU A CA 1
ATOM 1560 C C . GLU A 1 200 ? -3.396 -17.580 -9.828 1.00 88.62 200 GLU A C 1
ATOM 1562 O O . GLU A 1 200 ? -2.702 -17.559 -10.848 1.00 88.62 200 GLU A O 1
ATOM 1567 N N . LEU A 1 201 ? -2.890 -17.890 -8.631 1.00 78.38 201 LEU A N 1
ATOM 1568 C CA . LEU A 1 201 ? -1.503 -18.312 -8.438 1.00 78.38 201 LEU A CA 1
ATOM 1569 C C . LEU A 1 201 ? -1.297 -19.710 -9.038 1.00 78.38 201 LEU A C 1
ATOM 1571 O O . LEU A 1 201 ? -2.045 -20.638 -8.734 1.00 78.38 201 LEU A O 1
ATOM 1575 N N . LYS A 1 202 ? -0.258 -19.877 -9.862 1.00 68.81 202 LYS A N 1
ATOM 1576 C CA . LYS A 1 202 ? 0.137 -21.165 -10.457 1.00 68.81 202 LYS A CA 1
ATOM 1577 C C . LYS A 1 202 ? 1.609 -21.465 -10.154 1.00 68.81 202 LYS A C 1
ATOM 1579 O O . LYS A 1 202 ? 2.428 -20.554 -10.062 1.00 68.81 202 LYS A O 1
ATOM 1584 N N 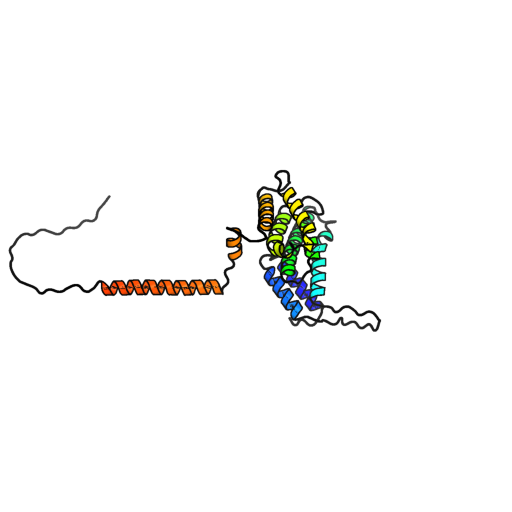. GLY A 1 203 ? 1.952 -22.747 -10.021 1.00 66.19 203 GLY A N 1
ATOM 1585 C CA . GLY A 1 203 ? 3.341 -23.203 -9.872 1.00 66.19 203 GLY A CA 1
ATOM 1586 C C . GLY A 1 203 ? 4.027 -22.734 -8.579 1.00 66.19 203 GLY A C 1
ATOM 1587 O O . GLY A 1 203 ? 3.413 -22.713 -7.516 1.00 66.19 203 GLY A O 1
ATOM 1588 N N . ALA A 1 204 ? 5.310 -22.361 -8.669 1.00 56.03 204 ALA A N 1
ATOM 1589 C CA . ALA A 1 204 ? 6.179 -22.058 -7.524 1.00 56.03 204 ALA A CA 1
ATOM 1590 C C . ALA A 1 204 ? 5.691 -20.901 -6.622 1.00 56.03 204 ALA A C 1
ATOM 1592 O O . ALA A 1 204 ? 5.951 -20.926 -5.420 1.00 56.03 204 ALA A O 1
ATOM 1593 N N . LEU A 1 205 ? 4.953 -19.926 -7.172 1.00 56.38 205 LEU A N 1
ATOM 1594 C CA . LEU A 1 205 ? 4.349 -18.808 -6.426 1.00 56.38 205 LEU A CA 1
ATOM 1595 C C . LEU A 1 205 ? 3.202 -19.250 -5.504 1.00 56.38 205 LEU A C 1
ATOM 1597 O O . LEU A 1 205 ? 2.998 -18.662 -4.444 1.00 56.38 205 LEU A O 1
ATOM 1601 N N . ALA A 1 206 ? 2.464 -20.300 -5.879 1.00 58.22 206 ALA A N 1
ATOM 1602 C CA . ALA A 1 206 ? 1.469 -20.901 -4.995 1.00 58.22 206 ALA A CA 1
ATOM 1603 C C . ALA A 1 206 ? 2.160 -21.651 -3.844 1.00 58.22 206 ALA A C 1
ATOM 1605 O O . ALA A 1 206 ? 1.745 -21.542 -2.695 1.00 58.22 206 ALA A O 1
ATOM 1606 N N . THR A 1 207 ? 3.259 -22.354 -4.126 1.00 54.62 207 THR A N 1
ATOM 1607 C CA . THR A 1 207 ? 3.998 -23.136 -3.125 1.00 54.62 207 THR A CA 1
ATOM 1608 C C . THR A 1 207 ? 4.670 -22.262 -2.063 1.00 54.62 207 THR A C 1
ATOM 1610 O O . THR A 1 207 ? 4.685 -22.641 -0.896 1.00 54.62 207 THR A O 1
ATOM 1613 N N . THR A 1 208 ? 5.200 -21.088 -2.427 1.00 53.53 208 THR A N 1
ATOM 1614 C CA . THR A 1 208 ? 5.806 -20.135 -1.476 1.00 53.53 208 THR A CA 1
ATOM 1615 C C . THR A 1 208 ? 4.770 -19.381 -0.643 1.00 53.53 208 THR A C 1
ATOM 1617 O O . THR A 1 208 ? 4.995 -19.179 0.547 1.00 53.53 208 THR A O 1
ATOM 1620 N N . ALA A 1 209 ? 3.610 -19.031 -1.209 1.00 53.81 209 ALA A N 1
ATOM 1621 C CA . ALA A 1 209 ? 2.506 -18.434 -0.448 1.00 53.81 209 ALA A CA 1
ATOM 1622 C C . ALA A 1 209 ? 1.911 -19.399 0.602 1.00 53.81 209 ALA A C 1
ATOM 1624 O O . ALA A 1 209 ? 1.428 -18.961 1.643 1.00 53.81 209 ALA A O 1
ATOM 1625 N N . VAL A 1 210 ? 1.985 -20.711 0.352 1.00 52.81 210 VAL A N 1
ATOM 1626 C CA . VAL A 1 210 ? 1.477 -21.778 1.237 1.00 52.81 210 VAL A CA 1
ATOM 1627 C C . VAL A 1 210 ? 2.456 -22.139 2.372 1.00 52.81 210 VAL A C 1
ATOM 1629 O O . VAL A 1 210 ? 2.094 -22.883 3.279 1.00 52.81 210 VAL A O 1
ATOM 1632 N N . GLN A 1 211 ? 3.682 -21.597 2.407 1.00 47.50 211 GLN A N 1
ATOM 1633 C CA . GLN A 1 211 ? 4.668 -21.960 3.443 1.00 47.50 211 GLN A CA 1
ATOM 1634 C C . GLN A 1 211 ? 4.294 -21.544 4.877 1.00 47.50 211 GLN A C 1
ATOM 1636 O O . GLN A 1 211 ? 4.912 -22.034 5.822 1.00 47.50 211 GLN A O 1
ATOM 1641 N N . ALA A 1 212 ? 3.254 -20.736 5.080 1.00 47.12 212 ALA A N 1
ATOM 1642 C CA . ALA A 1 212 ? 2.614 -20.615 6.386 1.00 47.12 212 ALA A CA 1
ATOM 1643 C C . ALA A 1 212 ? 1.607 -21.764 6.585 1.00 47.12 212 ALA A C 1
ATOM 1645 O O . ALA A 1 212 ? 0.397 -21.546 6.576 1.00 47.12 212 ALA A O 1
ATOM 1646 N N . LYS A 1 213 ? 2.108 -22.997 6.754 1.00 55.19 213 LYS A N 1
ATOM 1647 C CA . LYS A 1 213 ? 1.272 -24.105 7.237 1.00 55.19 213 LYS A CA 1
ATOM 1648 C C . LYS A 1 213 ? 0.700 -23.717 8.593 1.00 55.19 213 LYS A C 1
ATOM 1650 O O . LYS A 1 213 ? 1.422 -23.258 9.480 1.00 55.19 213 LYS A O 1
ATOM 1655 N N . THR A 1 214 ? -0.600 -23.890 8.758 1.00 59.88 214 THR A N 1
ATOM 1656 C CA . THR A 1 214 ? -1.247 -23.632 10.042 1.00 59.88 214 THR A CA 1
ATOM 1657 C C . THR A 1 214 ? -0.753 -24.642 11.084 1.00 59.88 214 THR A C 1
ATOM 1659 O O . THR A 1 214 ? -0.435 -25.785 10.759 1.00 59.88 214 THR A O 1
ATOM 1662 N N . ILE A 1 215 ? -0.712 -24.253 12.364 1.00 59.03 215 ILE A N 1
ATOM 1663 C CA . ILE A 1 215 ? -0.332 -25.159 13.471 1.00 59.03 215 ILE A CA 1
ATOM 1664 C C . ILE A 1 215 ? -1.191 -26.439 13.449 1.00 59.03 215 ILE A C 1
ATOM 1666 O O . ILE A 1 215 ? -0.701 -27.532 13.725 1.00 59.03 215 ILE A O 1
ATOM 1670 N N . ALA A 1 216 ? -2.460 -26.315 13.045 1.00 63.19 216 ALA A N 1
ATOM 1671 C CA . ALA A 1 216 ? -3.378 -27.437 12.880 1.00 63.19 216 ALA A CA 1
ATOM 1672 C C . ALA A 1 216 ? -2.923 -28.434 11.799 1.00 63.19 216 ALA A C 1
ATOM 1674 O O . ALA A 1 216 ? -3.022 -29.643 12.002 1.00 63.19 216 ALA A O 1
ATOM 1675 N N . GLU A 1 217 ? -2.395 -27.952 10.674 1.00 73.62 217 GLU A N 1
ATOM 1676 C CA . GLU A 1 217 ? -1.865 -28.803 9.604 1.00 73.62 217 GLU A CA 1
ATOM 1677 C C . GLU A 1 217 ? -0.568 -29.490 10.029 1.00 73.62 217 GLU A C 1
ATOM 1679 O O . GLU A 1 217 ? -0.410 -30.680 9.774 1.00 73.62 217 GLU A O 1
ATOM 1684 N N . VAL A 1 218 ? 0.303 -28.797 10.771 1.00 67.38 218 VAL A N 1
ATOM 1685 C CA . VAL A 1 218 ? 1.529 -29.390 11.334 1.00 67.38 218 VAL A CA 1
ATOM 1686 C C . VAL A 1 218 ? 1.198 -30.503 12.334 1.00 67.38 218 VAL A C 1
ATOM 1688 O O . VAL A 1 218 ? 1.787 -31.580 12.280 1.00 67.38 218 VAL A O 1
ATOM 1691 N N . HIS A 1 219 ? 0.224 -30.285 13.223 1.00 73.06 219 HIS A N 1
ATOM 1692 C CA . HIS A 1 219 ? -0.199 -31.298 14.197 1.00 73.06 219 HIS A CA 1
ATOM 1693 C C . HIS A 1 219 ? -0.891 -32.491 13.527 1.00 73.06 219 HIS A C 1
ATOM 1695 O O . HIS A 1 219 ? -0.706 -33.631 13.951 1.00 73.06 219 HIS A O 1
ATOM 1701 N N . LYS A 1 220 ? -1.671 -32.245 12.468 1.00 80.69 220 LYS A N 1
ATOM 1702 C CA . LYS A 1 220 ? -2.324 -33.304 11.695 1.00 80.69 220 LYS A CA 1
ATOM 1703 C C . LYS A 1 220 ? -1.304 -34.158 10.941 1.00 80.69 220 LYS A C 1
ATOM 1705 O O . LYS A 1 220 ? -1.375 -35.379 11.028 1.00 80.69 220 LYS A O 1
ATOM 1710 N N . GLU A 1 221 ? -0.335 -33.531 10.275 1.00 78.81 221 GLU A N 1
ATOM 1711 C CA . GLU A 1 221 ? 0.754 -34.229 9.580 1.00 78.81 221 GLU A CA 1
ATOM 1712 C C . GLU A 1 221 ? 1.617 -35.045 10.555 1.00 78.81 221 GLU A C 1
ATOM 1714 O O . GLU A 1 221 ? 1.938 -36.196 10.264 1.00 78.81 221 GLU A O 1
ATOM 1719 N N . ALA A 1 222 ? 1.924 -34.504 11.740 1.00 82.19 222 ALA A N 1
ATOM 1720 C CA . ALA A 1 222 ? 2.645 -35.234 12.783 1.00 82.19 222 ALA A CA 1
ATOM 1721 C C . ALA A 1 222 ? 1.859 -36.461 13.286 1.00 82.19 222 ALA A C 1
ATOM 1723 O O . ALA A 1 222 ? 2.417 -37.551 13.392 1.00 82.19 222 ALA A O 1
ATOM 1724 N N . ALA A 1 223 ? 0.552 -36.311 13.528 1.00 85.12 223 ALA A N 1
ATOM 1725 C CA . ALA A 1 223 ? -0.306 -37.406 13.982 1.00 85.12 223 ALA A CA 1
ATOM 1726 C C . ALA A 1 223 ? -0.538 -38.482 12.903 1.00 85.12 223 ALA A C 1
ATOM 1728 O O . ALA A 1 223 ? -0.704 -39.662 13.224 1.00 85.12 223 ALA A O 1
ATOM 1729 N N . ASP A 1 224 ? -0.595 -38.091 11.628 1.00 85.75 224 ASP A N 1
ATOM 1730 C CA . ASP A 1 224 ? -0.693 -39.019 10.498 1.00 85.75 224 ASP A CA 1
ATOM 1731 C C . ASP A 1 224 ? 0.621 -39.798 10.308 1.00 85.75 224 ASP A C 1
ATOM 1733 O O . ASP A 1 224 ? 0.586 -41.016 10.111 1.00 85.75 224 ASP A O 1
ATOM 1737 N N . GLU A 1 225 ? 1.777 -39.140 10.445 1.00 85.00 225 GLU A N 1
ATOM 1738 C CA . GLU A 1 225 ? 3.088 -39.788 10.331 1.00 85.00 225 GLU A CA 1
ATOM 1739 C C . GLU A 1 225 ? 3.370 -40.738 11.506 1.00 85.00 225 GLU A C 1
ATOM 1741 O O . GLU A 1 225 ? 3.853 -41.850 11.290 1.00 85.00 225 GLU A O 1
ATOM 1746 N N . GLU A 1 226 ? 2.979 -40.381 12.732 1.00 85.81 226 GLU A N 1
ATOM 1747 C CA . GLU A 1 226 ? 3.097 -41.259 13.905 1.00 85.81 226 GLU A CA 1
ATOM 1748 C C . GLU A 1 226 ? 2.204 -42.512 13.776 1.00 85.81 226 GLU A C 1
ATOM 1750 O O . GLU A 1 226 ? 2.620 -43.641 14.074 1.00 85.81 226 GLU A O 1
ATOM 1755 N N . ARG A 1 227 ? 0.989 -42.359 13.225 1.00 85.19 227 ARG A N 1
ATOM 1756 C CA . ARG A 1 227 ? 0.121 -43.498 12.873 1.00 85.19 227 ARG A CA 1
ATOM 1757 C C . ARG A 1 227 ? 0.736 -44.382 11.792 1.00 85.19 227 ARG A C 1
ATOM 1759 O O . ARG A 1 227 ? 0.651 -45.605 11.878 1.00 85.19 227 ARG A O 1
ATOM 1766 N N . ARG A 1 228 ? 1.374 -43.791 10.784 1.00 87.50 228 ARG A N 1
ATOM 1767 C CA . ARG A 1 228 ? 2.015 -44.543 9.699 1.00 87.50 228 ARG A CA 1
ATOM 1768 C C . ARG A 1 228 ? 3.238 -45.313 10.199 1.00 87.50 228 ARG A C 1
ATOM 1770 O O . ARG A 1 228 ? 3.401 -46.486 9.865 1.00 87.50 228 ARG A O 1
ATOM 1777 N N . GLN A 1 229 ? 4.062 -44.695 11.045 1.00 85.19 229 GLN A N 1
ATOM 1778 C CA . GLN A 1 229 ? 5.230 -45.340 11.649 1.00 85.19 229 GLN A CA 1
ATOM 1779 C C . GLN A 1 229 ? 4.837 -46.476 12.595 1.00 85.19 229 GLN A C 1
ATOM 1781 O O . GLN A 1 229 ? 5.427 -47.554 12.526 1.00 85.19 229 GLN A O 1
ATOM 1786 N N . SER A 1 230 ? 3.804 -46.288 13.420 1.00 85.19 230 SER A N 1
ATOM 1787 C CA . SER A 1 230 ? 3.298 -47.354 14.296 1.00 85.19 230 SER A CA 1
ATOM 1788 C C . SER A 1 230 ? 2.693 -48.525 13.513 1.00 85.19 230 SER A C 1
ATOM 1790 O O . SER A 1 230 ? 2.940 -49.681 13.862 1.00 85.19 230 SER A O 1
ATOM 1792 N N . GLN A 1 231 ? 1.980 -48.264 12.412 1.00 84.38 231 GLN A N 1
ATOM 1793 C CA . GLN A 1 231 ? 1.478 -49.317 11.521 1.00 84.38 231 GLN A CA 1
ATOM 1794 C C . GLN A 1 231 ? 2.611 -50.103 10.855 1.00 84.38 231 GLN A C 1
ATOM 1796 O O . GLN A 1 231 ? 2.575 -51.334 10.849 1.00 84.38 231 GLN A O 1
ATOM 1801 N N . LEU A 1 232 ? 3.636 -49.418 10.341 1.00 86.88 232 LEU A N 1
ATOM 1802 C CA . LEU A 1 232 ? 4.799 -50.070 9.735 1.00 86.88 232 LEU A CA 1
ATOM 1803 C C . LEU A 1 232 ? 5.577 -50.900 10.766 1.00 86.88 232 LEU A C 1
ATOM 1805 O O . LEU A 1 232 ? 5.913 -52.052 10.495 1.00 86.88 232 LEU A O 1
ATOM 1809 N N . ALA A 1 233 ? 5.792 -50.370 11.972 1.00 84.44 233 ALA A N 1
ATOM 1810 C CA . ALA A 1 233 ? 6.441 -51.098 13.060 1.00 84.44 233 ALA A CA 1
ATOM 1811 C C . ALA A 1 233 ? 5.649 -52.354 13.470 1.00 84.44 233 ALA A C 1
ATOM 1813 O O . ALA A 1 233 ? 6.230 -53.427 13.644 1.00 84.44 233 ALA A O 1
ATOM 1814 N N . ALA A 1 234 ? 4.318 -52.256 13.558 1.00 82.12 234 ALA A N 1
ATOM 1815 C CA . ALA A 1 234 ? 3.452 -53.396 13.850 1.00 82.12 234 ALA A CA 1
ATOM 1816 C C . ALA A 1 234 ? 3.481 -54.456 12.734 1.00 82.12 234 ALA A C 1
ATOM 1818 O O . ALA A 1 234 ? 3.501 -55.655 13.017 1.00 82.12 234 ALA A O 1
ATOM 1819 N N . GLN A 1 235 ? 3.528 -54.035 11.467 1.00 79.62 235 GLN A N 1
ATOM 1820 C CA . GLN A 1 235 ? 3.564 -54.934 10.311 1.00 79.62 235 GLN A CA 1
ATOM 1821 C C . GLN A 1 235 ? 4.905 -55.684 10.205 1.00 79.62 235 GLN A C 1
ATOM 1823 O O . GLN A 1 235 ? 4.930 -56.889 9.929 1.00 79.62 235 GLN A O 1
ATOM 1828 N N . VAL A 1 236 ? 6.017 -55.008 10.518 1.00 79.56 236 VAL A N 1
ATOM 1829 C CA . VAL A 1 236 ? 7.350 -55.623 10.630 1.00 79.56 236 VAL A CA 1
ATOM 1830 C C . VAL A 1 236 ? 7.403 -56.610 11.804 1.00 79.56 236 VAL A C 1
ATOM 1832 O O . VAL A 1 236 ? 7.868 -57.739 11.637 1.00 79.56 236 VAL A O 1
ATOM 1835 N N . ALA A 1 237 ? 6.853 -56.249 12.969 1.00 76.06 237 ALA A N 1
ATOM 1836 C CA . ALA A 1 237 ? 6.803 -57.130 14.140 1.00 76.06 237 ALA A CA 1
ATOM 1837 C C . ALA A 1 237 ? 5.930 -58.385 13.920 1.00 76.06 237 ALA A C 1
ATOM 1839 O O . ALA A 1 237 ? 6.278 -59.477 14.376 1.00 76.06 237 ALA A O 1
ATOM 1840 N N . MET A 1 238 ? 4.814 -58.258 13.192 1.00 70.38 238 MET A N 1
ATOM 1841 C CA . MET A 1 238 ? 3.960 -59.392 12.813 1.00 70.38 238 MET A CA 1
ATOM 1842 C C . MET A 1 238 ? 4.646 -60.329 11.812 1.00 70.38 238 MET A C 1
ATOM 1844 O O . MET A 1 238 ? 4.537 -61.550 11.940 1.00 70.38 238 MET A O 1
ATOM 1848 N N . SER A 1 239 ? 5.405 -59.776 10.862 1.00 68.62 239 SER A N 1
ATOM 1849 C CA . SER A 1 239 ? 6.163 -60.561 9.878 1.00 68.62 239 SER A CA 1
ATOM 1850 C C . SER A 1 239 ? 7.307 -61.347 10.535 1.00 68.62 239 SER A C 1
ATOM 1852 O O . SER A 1 239 ? 7.531 -62.510 10.201 1.00 68.62 239 SER A O 1
ATOM 1854 N N . ALA A 1 240 ? 7.965 -60.770 11.548 1.00 63.16 240 ALA A N 1
ATOM 1855 C CA . ALA A 1 240 ? 8.997 -61.452 12.334 1.00 63.16 240 ALA A CA 1
ATOM 1856 C C . ALA A 1 240 ? 8.451 -62.634 13.164 1.00 63.16 240 ALA A C 1
ATOM 1858 O O . ALA A 1 240 ? 9.158 -63.617 13.380 1.00 63.16 240 ALA A O 1
ATOM 1859 N N . ARG A 1 241 ? 7.180 -62.589 13.595 1.00 57.72 241 ARG A N 1
ATOM 1860 C CA . ARG A 1 241 ? 6.531 -63.687 14.339 1.00 57.72 241 ARG A CA 1
ATOM 1861 C C . ARG A 1 241 ? 6.113 -64.873 13.464 1.00 57.72 241 ARG A C 1
ATOM 1863 O O . ARG A 1 241 ? 6.013 -65.982 13.982 1.00 57.72 241 ARG A O 1
ATOM 1870 N N . HIS A 1 242 ? 5.878 -64.671 12.166 1.00 53.56 242 HIS A N 1
ATOM 1871 C CA . HIS A 1 242 ? 5.414 -65.734 11.262 1.00 53.56 242 HIS A CA 1
ATOM 1872 C C . HIS A 1 242 ? 6.552 -66.517 10.576 1.00 53.56 242 HIS A C 1
ATOM 1874 O O . HIS A 1 242 ? 6.308 -67.582 10.016 1.00 53.56 242 HIS A O 1
ATOM 1880 N N . GLY A 1 243 ? 7.802 -66.043 10.660 1.00 50.97 243 GLY A N 1
ATOM 1881 C CA . GLY A 1 243 ? 8.982 -66.730 10.108 1.00 50.97 243 GLY A CA 1
ATOM 1882 C C . GLY A 1 243 ? 9.538 -67.879 10.965 1.00 50.97 243 GLY A C 1
ATOM 1883 O O . GLY A 1 243 ? 10.467 -68.561 10.545 1.00 50.97 243 GLY A O 1
ATOM 1884 N N . GLY A 1 244 ? 8.989 -68.114 12.160 1.00 52.47 244 GLY A N 1
ATOM 1885 C CA . GLY A 1 244 ? 9.538 -69.048 13.146 1.00 52.47 244 GLY A CA 1
ATOM 1886 C C . GLY A 1 244 ? 8.717 -70.319 13.359 1.00 52.47 244 GLY A C 1
ATOM 1887 O O . GLY A 1 244 ? 8.443 -70.650 14.509 1.00 52.47 244 GLY A O 1
ATOM 1888 N N . ARG A 1 245 ? 8.264 -71.029 12.310 1.00 46.97 245 ARG A N 1
ATOM 1889 C CA . ARG A 1 245 ? 7.678 -72.378 12.504 1.00 46.97 245 ARG A CA 1
ATOM 1890 C C . ARG A 1 245 ? 7.635 -73.259 11.244 1.00 46.97 245 ARG A C 1
ATOM 1892 O O . ARG A 1 245 ? 6.600 -73.420 10.607 1.00 46.97 245 ARG A O 1
ATOM 1899 N N . ARG A 1 246 ? 8.761 -73.899 10.925 1.00 42.72 246 ARG A N 1
ATOM 1900 C CA . ARG A 1 246 ? 8.862 -75.114 10.085 1.00 42.72 246 ARG A CA 1
ATOM 1901 C C . ARG A 1 246 ? 10.244 -75.722 10.353 1.00 42.72 246 ARG A C 1
ATOM 1903 O O . ARG A 1 246 ? 11.225 -75.028 10.155 1.00 42.72 246 ARG A O 1
ATOM 1910 N N . GLY A 1 247 ? 10.451 -76.939 10.829 1.00 40.56 247 GLY A N 1
ATOM 1911 C CA . GLY A 1 247 ? 9.611 -78.031 11.302 1.00 40.56 247 GLY A CA 1
ATOM 1912 C C . GLY A 1 247 ? 10.572 -79.037 11.959 1.00 40.56 247 GLY A C 1
ATOM 1913 O O . GLY A 1 247 ? 11.716 -79.160 11.526 1.00 40.56 247 GLY A O 1
ATOM 1914 N N . GLY A 1 248 ? 10.145 -79.686 13.041 1.00 40.19 248 GLY A N 1
ATOM 1915 C CA . GLY A 1 248 ? 10.927 -80.722 13.717 1.00 40.19 248 GLY A CA 1
ATOM 1916 C C . GLY A 1 248 ? 10.777 -82.085 13.039 1.00 40.19 248 GLY A C 1
ATOM 1917 O O . GLY A 1 248 ? 9.687 -82.427 12.582 1.00 40.19 248 GLY A O 1
ATOM 1918 N N . GLY A 1 249 ? 11.859 -82.862 13.032 1.00 33.09 249 GLY A N 1
ATOM 1919 C CA . GLY A 1 249 ? 11.875 -84.309 12.799 1.00 33.09 249 GLY A CA 1
ATOM 1920 C C . GLY A 1 249 ? 12.911 -84.967 13.735 1.00 33.09 249 GLY A C 1
ATOM 1921 O O . GLY A 1 249 ? 13.906 -84.307 14.039 1.00 33.09 249 GLY A O 1
ATOM 1922 N N . PRO A 1 250 ? 12.678 -86.188 14.262 1.00 45.72 250 PRO A N 1
ATOM 1923 C CA . PRO A 1 250 ? 13.456 -86.785 15.359 1.00 45.72 250 PRO A CA 1
ATOM 1924 C C . PRO A 1 250 ? 14.736 -87.508 14.875 1.00 45.72 250 PRO A C 1
ATOM 1926 O O . PRO A 1 250 ? 14.933 -87.636 13.668 1.00 45.72 250 PRO A O 1
ATOM 1929 N N . PRO A 1 251 ? 15.616 -87.971 15.793 1.00 50.41 251 PRO A N 1
ATOM 1930 C CA . PRO A 1 251 ? 16.964 -88.427 15.459 1.00 50.41 251 PRO A CA 1
ATOM 1931 C C . PRO A 1 251 ? 17.020 -89.929 15.136 1.00 50.41 251 PRO A C 1
ATOM 1933 O O . PRO A 1 251 ? 16.455 -90.739 15.868 1.00 50.41 251 PRO A O 1
ATOM 1936 N N . GLU A 1 252 ? 17.790 -90.309 14.114 1.00 38.25 252 GLU A N 1
ATOM 1937 C CA . GLU A 1 252 ? 18.236 -91.691 13.883 1.00 38.25 252 GLU A CA 1
ATOM 1938 C C . GLU A 1 252 ? 19.770 -91.786 13.911 1.00 38.25 252 GLU A C 1
ATOM 1940 O O . GLU A 1 252 ? 20.489 -90.854 13.549 1.00 38.25 252 GLU A O 1
ATOM 1945 N N . ARG A 1 253 ? 20.241 -92.910 14.463 1.00 39.94 253 ARG A N 1
ATOM 1946 C CA . ARG A 1 253 ? 21.629 -93.270 14.796 1.00 39.94 253 ARG A CA 1
ATOM 1947 C C . ARG A 1 253 ? 22.372 -93.910 13.611 1.00 39.94 253 ARG A C 1
ATOM 1949 O O . ARG A 1 253 ? 21.750 -94.369 12.669 1.00 39.94 253 ARG A O 1
ATOM 1956 N N . GLU A 1 254 ? 23.687 -94.063 13.830 1.00 33.41 254 GLU A N 1
ATOM 1957 C CA . GLU A 1 254 ? 24.720 -94.783 13.051 1.00 33.41 254 GLU A CA 1
ATOM 1958 C C . GLU A 1 254 ? 25.325 -93.975 11.888 1.00 33.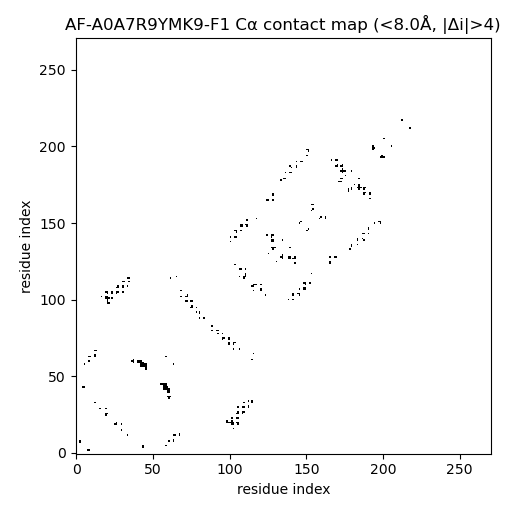41 254 GLU A C 1
ATOM 1960 O O . GLU A 1 254 ? 24.622 -93.305 11.153 1.00 33.41 254 GLU A O 1
ATOM 1965 N N . MET A 1 255 ? 26.640 -93.918 11.658 1.00 33.88 255 MET A N 1
ATOM 1966 C CA . MET A 1 255 ? 27.776 -94.730 12.105 1.00 33.88 255 MET A CA 1
ATOM 1967 C C . MET A 1 255 ? 29.053 -93.890 11.889 1.00 33.88 255 MET A C 1
ATOM 1969 O O . MET A 1 255 ? 29.150 -93.144 10.916 1.00 33.88 255 MET A O 1
ATOM 1973 N N . ALA A 1 256 ? 30.041 -93.994 12.779 1.00 39.06 256 ALA A N 1
ATOM 1974 C CA . ALA A 1 256 ? 31.391 -93.461 12.545 1.00 39.06 256 ALA A CA 1
ATOM 1975 C C . ALA A 1 256 ? 32.106 -94.298 11.447 1.00 39.06 256 ALA A C 1
ATOM 1977 O O . ALA A 1 256 ? 31.716 -95.452 11.256 1.00 39.06 256 ALA A O 1
ATOM 1978 N N . PRO A 1 257 ? 33.172 -93.804 10.772 1.00 48.16 257 PRO A N 1
ATOM 1979 C CA . PRO A 1 257 ? 34.463 -93.674 11.454 1.00 48.16 257 PRO A CA 1
ATOM 1980 C C . PRO A 1 257 ? 35.374 -92.501 11.020 1.00 48.16 257 PRO A C 1
ATOM 1982 O O . PRO A 1 257 ? 35.408 -92.079 9.875 1.00 48.16 257 PRO A O 1
ATOM 1985 N N . ARG A 1 258 ? 36.197 -92.091 11.997 1.00 37.25 258 ARG A N 1
ATOM 1986 C CA . ARG A 1 258 ? 37.628 -91.725 11.921 1.00 37.25 258 ARG A CA 1
ATOM 1987 C C . ARG A 1 258 ? 38.120 -90.742 10.841 1.00 37.25 258 ARG A C 1
ATOM 1989 O O . ARG A 1 258 ? 38.241 -91.104 9.679 1.00 37.25 258 ARG A O 1
ATOM 1996 N N . GLY A 1 259 ? 38.764 -89.673 11.324 1.00 33.16 259 GLY A N 1
ATOM 1997 C CA . GLY A 1 259 ? 40.140 -89.372 10.897 1.00 33.16 259 GLY A CA 1
ATOM 1998 C C . GLY A 1 259 ? 40.544 -87.895 10.849 1.00 33.16 259 GLY A C 1
ATOM 1999 O O . GLY A 1 259 ? 40.085 -87.179 9.974 1.00 33.16 259 GLY A O 1
ATOM 2000 N N . GLY A 1 260 ? 41.490 -87.514 11.722 1.00 35.75 260 GLY A N 1
ATOM 2001 C CA . GLY A 1 260 ? 42.457 -86.409 11.547 1.00 35.75 260 GLY A CA 1
ATOM 2002 C C . GLY A 1 260 ? 41.951 -85.012 11.930 1.00 35.75 260 GLY A C 1
ATOM 2003 O O . GLY A 1 260 ? 41.077 -84.479 11.269 1.00 35.75 260 GLY A O 1
ATOM 2004 N N . SER A 1 261 ? 42.329 -84.423 13.071 1.00 39.81 261 SER A N 1
ATOM 2005 C CA . SER A 1 261 ? 43.642 -83.837 13.437 1.00 39.81 261 SER A CA 1
ATOM 2006 C C . SER A 1 261 ? 44.060 -82.624 12.594 1.00 39.81 261 SER A C 1
ATOM 2008 O O . SER A 1 261 ? 44.257 -82.754 11.391 1.00 39.81 261 SER A O 1
ATOM 2010 N N . GLY A 1 262 ? 44.293 -81.493 13.275 1.00 40.34 262 GLY A N 1
ATOM 2011 C CA . GLY A 1 262 ? 45.020 -80.312 12.778 1.00 40.34 262 GLY A CA 1
ATOM 2012 C C . GLY A 1 262 ? 44.245 -79.008 13.000 1.00 40.34 262 GLY A C 1
ATOM 2013 O O . GLY A 1 262 ? 43.374 -78.678 12.209 1.00 40.34 262 GLY A O 1
ATOM 2014 N N . ASP A 1 263 ? 44.366 -78.382 14.175 1.00 46.66 263 ASP A N 1
ATOM 2015 C CA . ASP A 1 263 ? 45.234 -77.205 14.437 1.00 46.66 263 ASP A CA 1
ATOM 2016 C C . ASP A 1 263 ? 44.628 -75.881 13.925 1.00 46.66 263 ASP A C 1
ATOM 2018 O O . ASP A 1 263 ? 44.497 -75.642 12.733 1.00 46.66 263 ASP A O 1
ATOM 2022 N N . ILE A 1 264 ? 44.029 -75.055 14.793 1.00 47.56 264 ILE A N 1
ATOM 2023 C CA . ILE A 1 264 ? 44.650 -73.930 15.531 1.00 47.56 264 ILE A CA 1
ATOM 2024 C C . ILE A 1 264 ? 45.655 -73.123 14.693 1.00 47.56 264 ILE A C 1
ATOM 2026 O O . ILE A 1 264 ? 46.779 -73.574 14.493 1.00 47.56 264 ILE A O 1
ATOM 2030 N N . ARG A 1 265 ? 45.274 -71.880 14.348 1.00 43.34 265 ARG A N 1
ATOM 2031 C CA . ARG A 1 265 ? 46.039 -70.607 14.464 1.00 43.34 265 ARG A CA 1
ATOM 2032 C C . ARG A 1 265 ? 45.433 -69.565 13.514 1.00 43.34 265 ARG A C 1
ATOM 2034 O O . ARG A 1 265 ? 45.319 -69.789 12.322 1.00 43.34 265 ARG A O 1
ATOM 2041 N N . SER A 1 266 ? 44.801 -68.518 14.043 1.00 41.03 266 SER A N 1
ATOM 2042 C CA . SER A 1 266 ? 45.417 -67.202 14.285 1.00 41.03 266 SER A CA 1
ATOM 2043 C C . SER A 1 266 ? 46.092 -66.604 13.046 1.00 41.03 266 SER A C 1
ATOM 2045 O O . SER A 1 266 ? 47.157 -67.074 12.663 1.00 41.03 266 SER A O 1
ATOM 2047 N N . ALA A 1 2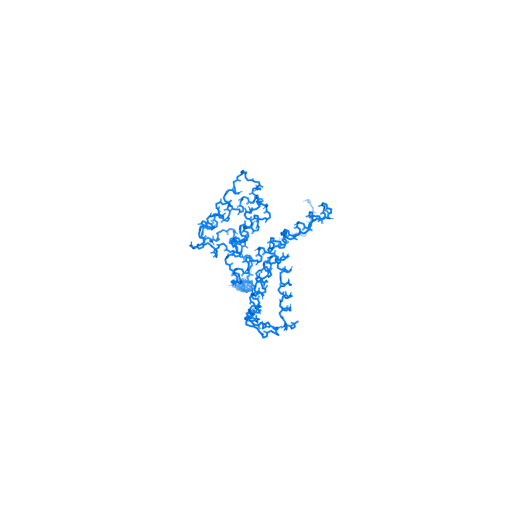67 ? 45.537 -65.521 12.504 1.00 42.22 267 ALA A N 1
ATOM 2048 C CA . ALA A 1 267 ? 46.228 -64.230 12.399 1.00 42.22 267 ALA A CA 1
ATOM 2049 C C . ALA A 1 267 ? 45.403 -63.236 11.564 1.00 42.22 267 ALA A C 1
ATOM 2051 O O . ALA A 1 267 ? 44.993 -63.509 10.440 1.00 42.22 267 ALA A O 1
ATOM 2052 N N . LEU A 1 268 ? 45.184 -62.076 12.179 1.00 44.34 268 LEU A N 1
ATOM 2053 C CA . LEU A 1 268 ? 44.884 -60.780 11.570 1.00 44.34 268 LEU A CA 1
ATOM 2054 C C . LEU A 1 268 ? 46.088 -60.286 10.709 1.00 44.34 268 LEU A C 1
ATOM 2056 O O . LEU A 1 268 ? 47.131 -60.940 10.707 1.00 44.34 268 LEU A O 1
ATOM 2060 N N . PRO A 1 269 ? 45.943 -59.168 9.965 1.00 46.62 269 PRO A N 1
ATOM 2061 C CA . PRO A 1 269 ? 46.549 -58.904 8.653 1.00 46.62 269 PRO A CA 1
ATOM 2062 C C . PRO A 1 269 ? 47.853 -58.072 8.792 1.00 46.62 269 PRO A C 1
ATOM 2064 O O . PRO A 1 269 ? 48.318 -57.938 9.927 1.00 46.62 269 PRO A O 1
ATOM 2067 N N . PRO A 1 270 ? 48.499 -57.536 7.723 1.00 54.50 270 PRO A N 1
ATOM 2068 C CA . PRO A 1 270 ? 47.984 -56.400 6.922 1.00 54.50 270 PRO A CA 1
ATOM 2069 C C . PRO A 1 270 ? 48.373 -56.415 5.420 1.00 54.50 270 PRO A C 1
ATOM 2071 O O . PRO A 1 270 ? 49.323 -57.069 5.000 1.00 54.50 270 PRO A O 1
ATOM 2074 N N . THR A 1 271 ? 47.657 -55.654 4.591 1.00 49.38 271 THR A N 1
ATOM 2075 C CA . THR A 1 271 ? 48.127 -54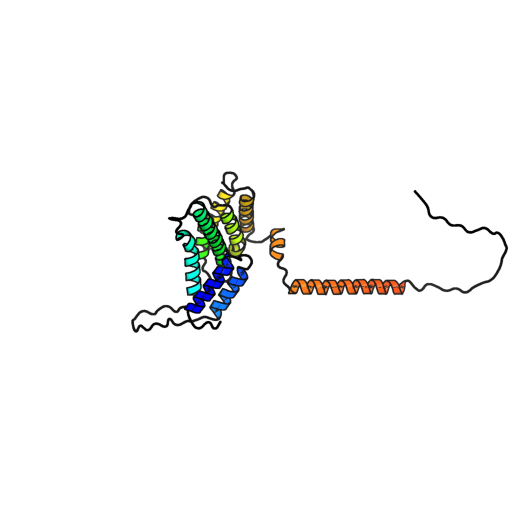.368 4.022 1.00 49.38 271 THR A CA 1
ATOM 2076 C C . THR A 1 271 ? 46.938 -53.572 3.506 1.00 49.38 271 THR A C 1
ATOM 2078 O O . THR A 1 271 ? 45.926 -54.207 3.131 1.00 49.38 271 THR A O 1
#

Secondary structure (DSSP, 8-state):
----SHHHHHHHHHHHHHHHTT-GGGHHHHHHHHHHHHHH---B-------SS-----B-HHHHHHHHHHHHHHTTTT---TTS-HHHHHHHHHHHHHHHHHHHHHHHHHHHTTSS-HHHHHHHHHHHTTTTSSPPHHHHHHHHHHHHHHHHHH-SGGGHHHHHHHHHHHHHHTSTTSSS-HHHHHHHHHHHHHHHTTT---THHHHHHTTS--HHHHHHHHHHHHHHHHHHHHHHHHHHHHSS---------------------------

InterPro domains:
  IPR003890 MIF4G-like, type 3 [PF02854] (7-197)
  IPR003890 MIF4G-like, type 3 [SM00543] (2-198)
  IPR016024 Armadillo-type fold [SSF48371] (6-199)

Sequence (271 aa):
MAVESAADLALVIKLIFDKALTEPAFGSVYADLCVCGAEQFTDFQASDGGSGEGRSKPITFKRLLLNRCQEEFEAEKNLQLAGLDERAAAAAASKAKKRALGNIRFIGELYKKGMLTEKVMHECLIKLLGEEGAPQEEEIECLCKLLMTIGKNIDHERARQHVNEYFARMAQLALPSSNLDARHRFMLLDIIELRKNRWELKGALATTAVQAKTIAEVHKEAADEERRQSQLAAQVAMSARHGGRRGGGPPEREMAPRGGSGDIRSALPPT

Solvent-accessible surface area (backbone atoms only — not comparable to full-atom values): 16306 Å² total; per-residue (Å²): 133,86,77,87,47,72,65,47,48,51,50,51,52,49,53,48,47,64,46,25,32,76,40,60,92,48,18,61,61,51,32,50,51,52,51,53,43,41,70,76,39,65,75,39,75,72,88,66,98,63,98,60,102,62,86,76,73,70,50,27,45,63,56,54,51,52,51,48,53,51,52,56,68,47,46,62,81,69,59,82,50,82,92,52,55,73,68,58,32,51,52,49,51,52,52,39,50,51,40,42,54,20,42,53,50,33,50,42,35,26,38,73,71,68,73,49,60,71,69,62,50,53,52,48,52,46,55,36,68,28,77,91,49,85,55,52,70,69,35,49,57,47,46,49,56,38,43,72,73,38,37,74,78,60,66,42,82,93,39,41,68,63,54,47,53,52,51,51,52,43,55,57,53,40,38,92,89,36,100,55,60,72,68,60,23,49,50,42,48,53,52,56,49,30,54,75,52,73,58,53,75,63,69,70,64,39,59,62,71,53,67,74,67,50,72,66,55,53,52,48,53,51,54,52,50,53,52,50,51,52,51,52,52,50,52,54,54,53,54,65,66,69,73,76,81,86,81,91,80,86,92,84,83,88,79,86,83,89,83,83,90,83,81,92,78,90,81,82,88,90,134

Radius of gyration: 34.49 Å; Cα contacts (8 Å, |Δi|>4): 187; chains: 1; bounding box: 74×120×52 Å